Protein AF-A0A221SXR1-F1 (afdb_monomer_lite)

Foldseek 3Di:
DFQVVLLVVLCVVLVPDDQPPPGDDDPDPQDWAQLVCVLVSLLSCLQQLQQFWQKKWKWAADPVRDTDGPDMDGDPDDSLVRSVVVNVVSVPDDSRIIMGIDTGGGDDDFLVRLLVCQCPDPDWRWDADPQQKIKTWFDQALVNLSVVVSLVWAWAWKDFPVGIDGCNQPFARVSSSVVVRVVSVVCCVVPPSTIIMTITGRDGDDPSCPPRNSGDDDDD

Secondary structure (DSSP, 8-state):
--HHHHHHHHHHHHHTS---TTS-----SS-EEETTTHHHHHHHHHHTT--EEEEEEEEEEPTTS-EEEEEEEE--S-HHHHHHHHHHHHTTS-TT-EEEEEEE--PPPPHHHHHHHHHT-TTS-EEE-TT-EEEEEEE-SSHHHHHHHHTTEEEEEEEETTEEEE-TTS-SHHHHHHHHHHHHHHHHHHSTT--EEEEEEEPPP-SSPPTTTTS-----

Radius of gyration: 18.75 Å; chains: 1; bounding box: 53×32×48 Å

Organism: NCBI:txid317577

Structure (mmCIF, N/CA/C/O backbone):
data_AF-A0A221SXR1-F1
#
_entry.id   AF-A0A221SXR1-F1
#
loop_
_atom_site.group_PDB
_atom_site.id
_atom_site.type_symbol
_atom_site.label_atom_id
_atom_site.label_alt_id
_atom_site.label_comp_id
_atom_site.label_asym_id
_atom_site.label_entity_id
_atom_site.label_seq_id
_atom_site.pdbx_PDB_ins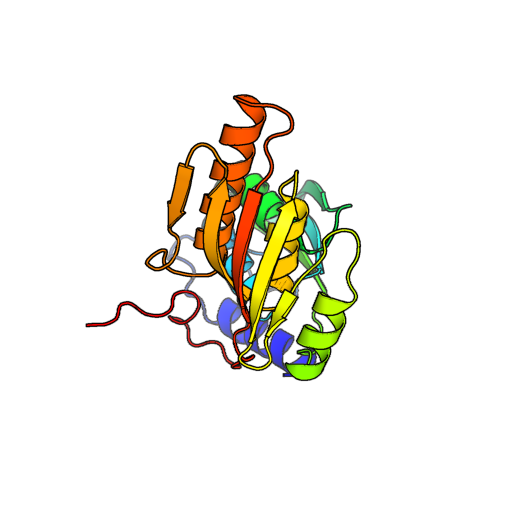_code
_atom_site.Cartn_x
_atom_site.Cartn_y
_atom_site.Cartn_z
_atom_site.occupancy
_atom_site.B_iso_or_equiv
_atom_site.auth_seq_id
_atom_site.auth_comp_id
_atom_site.auth_asym_id
_atom_site.auth_atom_id
_atom_site.pdbx_PDB_model_num
ATOM 1 N N . MET A 1 1 ? -7.617 -10.716 -10.624 1.00 70.75 1 MET A N 1
ATOM 2 C CA . MET A 1 1 ? -6.587 -10.756 -11.673 1.00 70.75 1 MET A CA 1
ATOM 3 C C . MET A 1 1 ? -5.524 -11.739 -11.242 1.00 70.75 1 MET A C 1
ATOM 5 O O . MET A 1 1 ? -5.177 -11.740 -10.064 1.00 70.75 1 MET A O 1
ATOM 9 N N . ASP A 1 2 ? -5.082 -12.596 -12.158 1.00 75.94 2 ASP A N 1
ATOM 10 C CA . ASP A 1 2 ? -3.974 -13.517 -11.896 1.00 75.94 2 ASP A CA 1
ATOM 11 C C . ASP A 1 2 ? -2.620 -12.789 -11.891 1.00 75.94 2 ASP A C 1
ATOM 13 O O . ASP A 1 2 ? -2.492 -11.664 -12.392 1.00 75.94 2 ASP A O 1
ATOM 17 N N . ALA A 1 3 ? -1.616 -13.435 -11.302 1.00 72.62 3 ALA A N 1
ATOM 18 C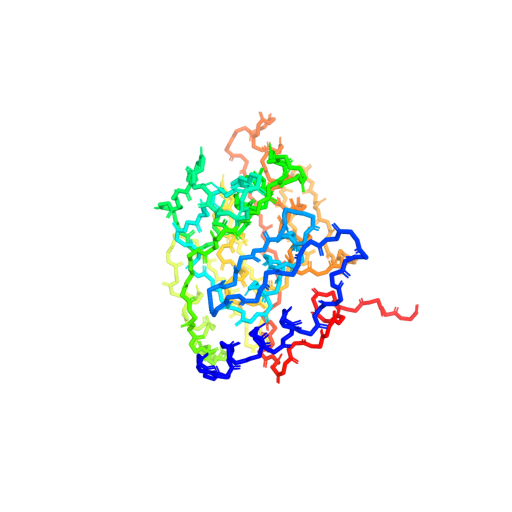 CA . ALA A 1 3 ? -0.267 -12.905 -11.182 1.00 72.62 3 ALA A CA 1
ATOM 19 C C . ALA A 1 3 ? 0.374 -12.589 -12.545 1.00 72.62 3 ALA A C 1
ATOM 21 O O . ALA A 1 3 ? 0.920 -11.507 -12.738 1.00 72.62 3 ALA A O 1
ATOM 22 N N . ALA A 1 4 ? 0.214 -13.469 -13.536 1.00 76.00 4 ALA A N 1
ATOM 23 C CA . ALA A 1 4 ? 0.794 -13.275 -14.866 1.00 76.00 4 ALA A CA 1
ATOM 24 C C . ALA A 1 4 ? 0.264 -12.011 -15.571 1.00 76.00 4 ALA A C 1
ATOM 26 O O . ALA A 1 4 ? 0.987 -11.339 -16.309 1.00 76.00 4 ALA A O 1
ATOM 27 N N . SER A 1 5 ? -1.006 -11.671 -15.352 1.00 73.44 5 SER A N 1
ATOM 28 C CA . SER A 1 5 ? -1.622 -10.458 -15.889 1.00 73.44 5 SER A CA 1
ATOM 29 C C . SER A 1 5 ? -1.147 -9.198 -15.165 1.00 73.44 5 SER A C 1
ATOM 31 O O . SER A 1 5 ? -0.991 -8.162 -15.810 1.00 73.44 5 SER A O 1
ATOM 33 N N . LYS A 1 6 ? -0.877 -9.280 -13.853 1.00 70.25 6 LYS A N 1
ATOM 34 C CA . LYS A 1 6 ? -0.252 -8.200 -13.069 1.00 70.25 6 LYS A CA 1
ATOM 35 C C . LYS A 1 6 ? 1.173 -7.923 -13.541 1.00 70.25 6 LYS A C 1
ATOM 37 O O . LYS A 1 6 ? 1.479 -6.776 -13.846 1.00 70.25 6 LYS A O 1
ATOM 42 N N . ASP A 1 7 ? 1.990 -8.964 -13.685 1.00 71.12 7 ASP A N 1
ATOM 43 C CA . ASP A 1 7 ? 3.364 -8.855 -14.191 1.00 71.12 7 ASP A CA 1
ATOM 44 C C . ASP A 1 7 ? 3.407 -8.208 -15.573 1.00 71.12 7 ASP A C 1
ATOM 46 O O . ASP A 1 7 ? 4.125 -7.236 -15.805 1.00 71.12 7 ASP A O 1
ATOM 50 N N . ARG A 1 8 ? 2.572 -8.701 -16.494 1.00 72.88 8 ARG A N 1
ATOM 51 C CA . ARG A 1 8 ? 2.509 -8.161 -17.855 1.00 72.88 8 ARG A CA 1
ATOM 52 C C . ARG A 1 8 ? 2.112 -6.686 -17.870 1.00 72.88 8 ARG A C 1
ATOM 54 O O . ARG A 1 8 ? 2.664 -5.924 -18.655 1.00 72.88 8 ARG A O 1
ATOM 61 N N . LEU A 1 9 ? 1.152 -6.292 -17.035 1.00 70.94 9 LEU A N 1
ATOM 62 C CA . LEU A 1 9 ? 0.692 -4.907 -16.958 1.00 70.94 9 LEU A CA 1
ATOM 63 C C . LEU A 1 9 ? 1.775 -3.984 -16.384 1.00 70.94 9 LEU A C 1
ATOM 65 O O . LEU A 1 9 ? 1.971 -2.891 -16.911 1.00 70.94 9 LEU A O 1
ATOM 69 N N . LEU A 1 10 ? 2.501 -4.440 -15.358 1.00 71.44 10 LEU A N 1
ATOM 70 C CA . LEU A 1 10 ? 3.622 -3.705 -14.777 1.00 71.44 10 LEU A CA 1
ATOM 71 C C . LEU A 1 10 ? 4.723 -3.464 -15.820 1.00 71.44 10 LEU A C 1
ATOM 73 O O . LEU A 1 10 ? 5.145 -2.324 -16.003 1.00 71.44 10 LEU A O 1
ATOM 77 N N . LEU A 1 11 ? 5.127 -4.510 -16.546 1.00 70.44 11 LEU A N 1
ATOM 78 C CA . LEU A 1 11 ? 6.122 -4.407 -17.617 1.00 70.44 11 LEU A CA 1
ATOM 79 C C . LEU A 1 11 ? 5.676 -3.414 -18.697 1.00 70.44 11 LEU A C 1
ATOM 81 O O . LEU A 1 11 ? 6.390 -2.458 -18.981 1.00 70.44 11 LEU A O 1
ATOM 85 N N . GLN A 1 12 ? 4.456 -3.567 -19.220 1.00 68.69 12 GLN A N 1
ATOM 86 C CA . GLN A 1 12 ? 3.922 -2.692 -20.269 1.00 68.69 12 GLN A CA 1
ATOM 87 C C . GLN A 1 12 ? 3.886 -1.214 -19.869 1.00 68.69 12 GLN A C 1
ATOM 89 O O . GLN A 1 12 ? 4.118 -0.341 -20.703 1.00 68.69 12 GLN A O 1
ATOM 94 N N . GLU A 1 13 ? 3.548 -0.904 -18.619 1.00 67.75 13 GLU A N 1
ATOM 95 C CA . GLU A 1 13 ? 3.422 0.483 -18.177 1.00 67.75 13 GLU A CA 1
ATOM 96 C C . GLU A 1 13 ? 4.767 1.146 -17.905 1.00 67.75 13 GLU A C 1
ATOM 98 O O . GLU A 1 13 ? 4.905 2.327 -18.218 1.00 67.75 13 GLU A O 1
ATOM 103 N N . PHE A 1 14 ? 5.749 0.415 -17.375 1.00 64.69 14 PHE A N 1
ATOM 104 C CA . PHE A 1 14 ? 7.085 0.966 -17.137 1.00 64.69 14 PHE A CA 1
ATOM 105 C C . PHE A 1 14 ? 7.947 1.004 -18.396 1.00 64.69 14 PHE A C 1
ATOM 107 O O . PHE A 1 14 ? 8.669 1.980 -18.579 1.00 64.69 14 PHE A O 1
ATOM 114 N N . GLU A 1 15 ? 7.793 0.049 -19.317 1.00 62.56 15 GLU A N 1
ATOM 115 C CA . GLU A 1 15 ? 8.366 0.146 -20.668 1.00 62.56 15 GLU A CA 1
ATOM 116 C C . GLU A 1 15 ? 7.807 1.357 -21.440 1.00 62.56 15 GLU A C 1
ATOM 118 O O . GLU A 1 15 ? 8.499 1.948 -22.268 1.00 62.56 15 GLU A O 1
ATOM 123 N N . ALA A 1 16 ? 6.557 1.754 -21.168 1.00 56.56 16 ALA A N 1
ATOM 124 C CA . ALA A 1 16 ? 5.889 2.871 -21.835 1.00 56.56 16 ALA A CA 1
ATOM 125 C C . ALA A 1 16 ? 6.128 4.247 -21.183 1.00 56.56 16 ALA A C 1
ATOM 127 O O . ALA A 1 16 ? 5.657 5.256 -21.722 1.00 56.56 16 ALA A O 1
ATOM 128 N N . LEU A 1 17 ? 6.805 4.329 -20.030 1.00 54.41 17 LEU A N 1
ATOM 129 C CA . LEU A 1 17 ? 7.070 5.614 -19.385 1.00 54.41 17 LEU A CA 1
ATOM 130 C C . LEU A 1 17 ? 8.163 6.375 -20.151 1.00 54.41 17 LEU A C 1
ATOM 132 O O . LEU A 1 17 ? 9.284 5.880 -20.277 1.00 54.41 17 LEU A O 1
ATOM 136 N N . PRO A 1 18 ? 7.883 7.599 -20.639 1.00 48.44 18 PRO A N 1
ATOM 137 C CA . PRO A 1 18 ? 8.906 8.413 -21.266 1.00 48.44 18 PRO A CA 1
ATOM 138 C C . PRO A 1 18 ? 9.944 8.789 -20.210 1.00 48.44 18 PRO A C 1
ATOM 140 O O . PRO A 1 18 ? 9.684 9.562 -19.284 1.00 48.44 18 PRO A O 1
ATOM 143 N N . LEU A 1 19 ? 11.138 8.235 -20.366 1.00 52.72 19 LEU A N 1
ATOM 144 C CA . LEU A 1 19 ? 12.336 8.701 -19.688 1.00 52.72 19 LEU A CA 1
ATOM 145 C C . LEU A 1 19 ? 12.510 10.191 -20.037 1.00 52.72 19 LEU A C 1
ATOM 147 O O . LEU A 1 19 ? 12.254 10.591 -21.178 1.00 52.72 19 LEU A O 1
ATOM 151 N N . ARG A 1 20 ? 12.883 11.053 -19.073 1.00 50.53 20 ARG A N 1
ATOM 152 C CA . ARG A 1 20 ? 13.216 12.452 -19.419 1.00 50.53 20 ARG A CA 1
ATOM 153 C C . ARG A 1 20 ? 14.309 12.427 -20.493 1.00 50.53 20 ARG A C 1
ATOM 155 O O . ARG A 1 20 ? 15.053 11.458 -20.564 1.00 50.53 20 ARG A O 1
ATOM 162 N N . ALA A 1 21 ? 14.435 13.487 -21.291 1.00 50.34 21 ALA A N 1
ATOM 163 C CA . ALA A 1 21 ? 15.412 13.539 -22.386 1.00 50.34 21 ALA A CA 1
ATOM 164 C C . ALA A 1 21 ? 16.853 13.177 -21.952 1.00 50.34 21 ALA A C 1
ATOM 166 O O . ALA A 1 21 ? 17.596 12.603 -22.740 1.00 50.34 21 ALA A O 1
ATOM 167 N N . ASP A 1 22 ? 17.192 13.430 -20.683 1.00 53.28 22 ASP A N 1
ATOM 168 C CA . ASP A 1 22 ? 18.497 13.125 -20.082 1.00 53.28 22 ASP A CA 1
ATOM 169 C C . ASP A 1 22 ? 18.479 11.893 -19.153 1.00 53.28 22 ASP A C 1
ATOM 171 O O . ASP A 1 22 ? 19.477 11.573 -18.510 1.00 53.28 22 ASP A O 1
ATOM 175 N N . THR A 1 23 ? 17.342 11.200 -19.031 1.00 47.16 23 THR A N 1
ATOM 176 C CA . THR A 1 23 ? 17.246 9.947 -18.277 1.00 47.16 23 THR A CA 1
ATOM 177 C C . THR A 1 23 ? 17.665 8.792 -19.185 1.00 47.16 23 THR A C 1
ATOM 179 O O . THR A 1 23 ? 17.040 8.571 -20.222 1.00 47.16 23 THR A O 1
ATOM 182 N N . PRO A 1 24 ? 18.709 8.037 -18.823 1.00 48.94 24 PRO A N 1
ATOM 183 C CA . PRO A 1 24 ? 19.211 6.976 -19.678 1.00 48.94 24 PRO A CA 1
ATOM 184 C C . PRO A 1 24 ? 18.212 5.839 -19.872 1.00 48.94 24 PRO A C 1
ATOM 186 O O . PRO A 1 24 ? 17.543 5.443 -18.919 1.00 48.94 24 PRO A O 1
ATOM 189 N N . ALA A 1 25 ? 18.148 5.298 -21.091 1.00 49.62 25 ALA A N 1
ATOM 190 C CA . ALA A 1 25 ? 17.320 4.147 -21.433 1.00 49.62 25 ALA A CA 1
ATOM 191 C C . ALA A 1 25 ? 17.836 2.862 -20.782 1.00 49.62 25 ALA A C 1
ATOM 193 O O . ALA A 1 25 ? 18.734 2.214 -21.310 1.00 49.62 25 ALA A O 1
ATOM 194 N N . TRP A 1 26 ? 17.246 2.497 -19.645 1.00 51.69 26 TRP A N 1
ATOM 195 C CA . TRP A 1 26 ? 17.302 1.138 -19.119 1.00 51.69 26 TRP A CA 1
ATOM 196 C C . TRP A 1 26 ? 16.203 0.340 -19.819 1.00 51.69 26 TRP A C 1
ATOM 198 O O . TRP A 1 26 ? 15.021 0.534 -19.552 1.00 51.69 26 TRP A O 1
ATOM 208 N N . VAL A 1 27 ? 16.590 -0.502 -20.772 1.00 47.09 27 VAL A N 1
ATOM 209 C CA . VAL A 1 27 ? 15.704 -1.509 -21.366 1.00 47.09 27 VAL A CA 1
ATOM 210 C C . VAL A 1 27 ? 16.362 -2.855 -21.106 1.00 47.09 27 VAL A C 1
ATOM 212 O O . VAL A 1 27 ? 16.974 -3.446 -21.990 1.00 47.09 27 VAL A O 1
ATOM 215 N N . GLU A 1 28 ? 16.301 -3.295 -19.855 1.00 44.69 28 GLU A N 1
ATOM 216 C CA . GLU A 1 28 ? 16.603 -4.673 -19.484 1.00 44.69 28 GLU A CA 1
ATOM 217 C C . GLU A 1 28 ? 15.313 -5.355 -19.003 1.00 44.69 28 GLU A C 1
ATOM 219 O O . GLU A 1 28 ? 14.417 -4.680 -18.492 1.00 44.69 28 GLU A O 1
ATOM 224 N N . PRO A 1 29 ? 15.180 -6.682 -19.193 1.00 49.47 29 PRO A N 1
ATOM 225 C CA . PRO A 1 29 ? 13.998 -7.444 -18.775 1.00 49.47 29 PRO A CA 1
ATOM 226 C C . PRO A 1 29 ? 13.795 -7.461 -17.249 1.00 49.47 29 PRO A C 1
ATOM 228 O O . PRO A 1 29 ? 12.730 -7.846 -16.767 1.00 49.47 29 PRO A O 1
ATOM 231 N N . GLU A 1 30 ? 14.800 -7.021 -16.494 1.00 57.56 30 GLU A N 1
ATOM 232 C CA . GLU A 1 30 ? 14.747 -6.760 -15.063 1.00 57.56 30 GLU A CA 1
ATOM 233 C C . GLU A 1 30 ? 14.533 -5.250 -14.890 1.00 57.56 30 GLU A C 1
ATOM 235 O O . GLU A 1 30 ? 15.372 -4.447 -15.287 1.00 57.56 30 GLU A O 1
ATOM 240 N N . LEU A 1 31 ? 13.364 -4.843 -14.384 1.00 68.25 31 LEU A N 1
ATOM 241 C CA . LEU A 1 31 ? 12.955 -3.437 -14.268 1.00 68.25 31 LEU A CA 1
ATOM 242 C C . LEU A 1 31 ? 13.923 -2.642 -13.368 1.00 68.25 31 LEU A C 1
ATOM 244 O O . LEU A 1 31 ? 13.707 -2.531 -12.160 1.00 68.25 31 LEU A O 1
ATOM 248 N N . ILE A 1 32 ? 14.975 -2.069 -13.957 1.00 78.56 32 ILE A N 1
ATOM 249 C CA . ILE A 1 32 ? 15.878 -1.128 -13.292 1.00 78.56 32 ILE A CA 1
ATOM 250 C C . ILE A 1 32 ? 15.252 0.263 -13.352 1.00 78.56 32 ILE A C 1
ATOM 252 O O . ILE A 1 32 ? 15.042 0.844 -14.417 1.00 78.56 32 ILE A O 1
ATOM 256 N N . VAL A 1 33 ? 14.935 0.803 -12.180 1.00 81.06 33 VAL A N 1
ATOM 257 C CA . VAL A 1 33 ? 14.130 2.013 -12.025 1.00 81.06 33 VAL A CA 1
ATOM 258 C C . VAL A 1 33 ? 15.010 3.171 -11.553 1.00 81.06 33 VAL A C 1
ATOM 260 O O . VAL A 1 33 ? 15.573 3.100 -10.459 1.00 81.06 33 VAL A O 1
ATOM 263 N N . PRO A 1 34 ? 15.109 4.282 -12.302 1.00 84.19 34 PRO A N 1
ATOM 264 C CA . PRO A 1 34 ? 15.793 5.481 -11.823 1.00 84.19 34 PRO A CA 1
ATOM 265 C C . PRO A 1 34 ? 15.189 5.986 -10.507 1.00 84.19 34 PRO A C 1
ATOM 267 O O . PRO A 1 34 ? 13.962 6.033 -10.369 1.00 84.19 34 PRO A O 1
ATOM 270 N N . VAL A 1 35 ? 16.017 6.443 -9.560 1.00 86.06 35 VAL A N 1
ATOM 271 C CA . VAL A 1 35 ? 15.540 6.958 -8.256 1.00 86.06 35 VAL A CA 1
ATOM 272 C C . VAL A 1 35 ? 14.417 8.005 -8.388 1.00 86.06 35 VAL A C 1
ATOM 274 O O . VAL A 1 35 ? 13.436 7.901 -7.649 1.00 86.06 35 VAL A O 1
ATOM 277 N N . PRO A 1 36 ? 14.442 8.959 -9.345 1.00 82.25 36 PRO A N 1
ATOM 278 C CA . PRO A 1 36 ? 13.338 9.907 -9.527 1.00 82.25 36 PRO A CA 1
ATOM 279 C C . PRO A 1 36 ? 11.985 9.273 -9.899 1.00 82.25 36 PRO A C 1
ATOM 281 O O . PRO A 1 36 ? 10.945 9.894 -9.693 1.00 82.25 36 PRO A O 1
ATOM 284 N N . GLN A 1 37 ? 11.985 8.063 -10.463 1.00 77.31 37 GLN A N 1
ATOM 285 C CA . GLN A 1 37 ? 10.788 7.324 -10.889 1.00 77.31 37 GLN A CA 1
ATOM 286 C C . GLN A 1 37 ? 10.367 6.253 -9.875 1.00 77.31 37 GLN A C 1
ATOM 288 O O . GLN A 1 37 ? 9.219 5.809 -9.877 1.00 77.31 37 GLN A O 1
ATOM 293 N N . ALA A 1 38 ? 11.267 5.872 -8.971 1.00 81.50 38 ALA A N 1
ATOM 294 C CA . ALA A 1 38 ? 11.045 4.843 -7.968 1.00 81.50 38 ALA A CA 1
ATOM 295 C C . ALA A 1 38 ? 9.823 5.070 -7.056 1.00 81.50 38 ALA A C 1
ATOM 297 O O . ALA A 1 38 ? 9.125 4.092 -6.786 1.00 81.50 38 ALA A O 1
ATOM 298 N N . PRO A 1 39 ? 9.467 6.303 -6.632 1.00 79.69 39 PRO A N 1
ATOM 299 C CA . PRO A 1 39 ? 8.211 6.526 -5.917 1.00 79.69 39 PRO A CA 1
ATOM 300 C C . PRO A 1 39 ? 6.983 6.115 -6.737 1.00 79.69 39 PRO A C 1
ATOM 302 O O . PRO A 1 39 ? 6.095 5.452 -6.214 1.00 79.69 39 PRO A O 1
ATOM 305 N N . ALA A 1 40 ? 6.952 6.443 -8.034 1.00 74.06 40 ALA A N 1
ATOM 306 C CA . ALA A 1 40 ? 5.854 6.058 -8.918 1.00 74.06 40 ALA A CA 1
ATOM 307 C C . ALA A 1 40 ? 5.815 4.538 -9.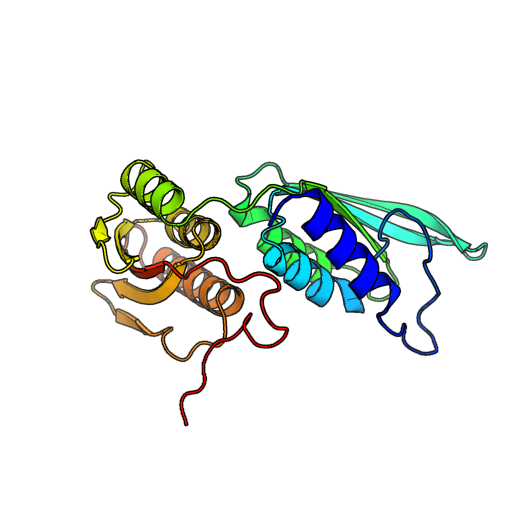156 1.00 74.06 40 ALA A C 1
ATOM 309 O O . ALA A 1 40 ? 4.735 3.956 -9.230 1.00 74.06 40 ALA A O 1
ATOM 310 N N . PHE A 1 41 ? 6.981 3.889 -9.217 1.00 78.12 41 PHE A N 1
ATOM 311 C CA . PHE A 1 41 ? 7.094 2.431 -9.293 1.00 78.12 41 PHE A CA 1
ATOM 312 C C . PHE A 1 41 ? 6.570 1.721 -8.047 1.00 78.12 41 PHE A C 1
ATOM 314 O O . PHE A 1 41 ? 5.739 0.824 -8.160 1.00 78.12 41 PHE A O 1
ATOM 321 N N . LEU A 1 42 ? 6.982 2.158 -6.857 1.00 76.06 42 LEU A N 1
ATOM 322 C CA . LEU A 1 42 ? 6.482 1.615 -5.594 1.00 76.06 42 LEU A CA 1
ATOM 323 C C . LEU A 1 42 ? 4.979 1.822 -5.435 1.00 76.06 42 LEU A C 1
ATOM 325 O O . LEU A 1 42 ? 4.288 0.909 -4.979 1.00 76.06 42 LEU A O 1
ATOM 329 N N . CYS A 1 43 ? 4.469 2.982 -5.865 1.00 71.19 43 CYS A N 1
ATOM 330 C CA . CYS A 1 43 ? 3.035 3.177 -5.995 1.00 71.19 43 CYS A CA 1
ATOM 331 C C . CYS A 1 43 ? 2.458 2.084 -6.895 1.00 71.19 43 CYS A C 1
ATOM 333 O O . CYS A 1 43 ? 1.611 1.343 -6.411 1.00 71.19 43 CYS A O 1
ATOM 335 N N . ARG A 1 44 ? 2.971 1.886 -8.125 1.00 71.25 44 ARG A N 1
ATOM 336 C CA . ARG A 1 44 ? 2.495 0.854 -9.075 1.00 71.25 44 ARG A CA 1
ATOM 337 C C . ARG A 1 44 ? 2.512 -0.576 -8.558 1.00 71.25 44 ARG A C 1
ATOM 339 O O . ARG A 1 44 ? 1.566 -1.317 -8.821 1.00 71.25 44 ARG A O 1
ATOM 346 N N . LEU A 1 45 ? 3.510 -0.951 -7.771 1.00 75.50 45 LEU A N 1
ATOM 347 C CA . LEU A 1 45 ? 3.513 -2.243 -7.090 1.00 75.50 45 LEU A CA 1
ATOM 348 C C . LEU A 1 45 ? 2.361 -2.352 -6.091 1.00 75.50 45 LEU A C 1
ATOM 350 O O . LEU A 1 45 ? 1.593 -3.315 -6.144 1.00 75.50 45 LEU A O 1
ATOM 354 N N . ALA A 1 46 ? 2.159 -1.326 -5.257 1.00 69.50 46 ALA A N 1
ATOM 355 C CA . ALA A 1 46 ? 0.952 -1.242 -4.442 1.00 69.50 46 ALA A CA 1
ATOM 356 C C . ALA A 1 46 ? -0.302 -1.315 -5.334 1.00 69.50 46 ALA A C 1
ATOM 358 O O . ALA A 1 46 ? -1.293 -1.939 -4.942 1.00 69.50 46 ALA A O 1
ATOM 359 N N . GLU A 1 47 ? -0.230 -0.762 -6.559 1.00 63.25 47 GLU A N 1
ATOM 360 C CA . GLU A 1 47 ? -1.321 -0.745 -7.534 1.00 63.25 47 GLU A CA 1
ATOM 361 C C . GLU A 1 47 ? -1.810 -2.018 -8.129 1.00 63.25 47 GLU A C 1
ATOM 363 O O . GLU A 1 47 ? -2.993 -2.151 -8.454 1.00 63.25 47 GLU A O 1
ATOM 368 N N . LEU A 1 48 ? -0.936 -2.982 -8.172 1.00 64.12 48 LEU A N 1
ATOM 369 C CA . LEU A 1 48 ? -1.283 -4.290 -8.653 1.00 64.12 48 LEU A CA 1
ATOM 370 C C . LEU A 1 48 ? -1.445 -5.255 -7.482 1.00 64.12 48 LEU A C 1
ATOM 372 O O . LEU A 1 48 ? -1.598 -6.453 -7.700 1.00 64.12 48 LEU A O 1
ATOM 376 N N . ASP A 1 49 ? -1.451 -4.738 -6.246 1.00 66.12 49 ASP A N 1
ATOM 377 C CA . ASP A 1 49 ? -1.399 -5.541 -5.027 1.00 66.12 49 ASP A CA 1
ATOM 378 C C . ASP A 1 49 ? -0.208 -6.518 -5.068 1.00 66.12 49 ASP A C 1
ATOM 380 O O . ASP A 1 49 ? -0.289 -7.686 -4.687 1.00 66.12 49 ASP A O 1
ATOM 384 N N . ILE A 1 50 ? 0.906 -6.034 -5.624 1.00 66.12 50 ILE A N 1
ATOM 385 C CA . ILE A 1 50 ? 2.185 -6.728 -5.730 1.00 66.12 50 ILE A CA 1
ATOM 386 C C . ILE A 1 50 ? 2.958 -6.389 -4.464 1.00 66.12 50 ILE A C 1
ATOM 388 O O . ILE A 1 50 ? 3.615 -5.356 -4.350 1.00 66.12 50 ILE A O 1
ATOM 392 N N . GLY A 1 51 ? 2.750 -7.223 -3.451 1.00 57.66 51 GLY A N 1
ATOM 393 C CA . GLY A 1 51 ? 2.955 -6.801 -2.073 1.00 57.66 51 GLY A CA 1
ATOM 394 C C . GLY A 1 51 ? 4.131 -7.394 -1.322 1.00 57.66 51 GLY A C 1
ATOM 395 O O . GLY A 1 51 ? 4.362 -7.015 -0.178 1.00 57.66 51 GLY A O 1
ATOM 396 N N . LEU A 1 52 ? 4.867 -8.338 -1.901 1.00 64.94 52 LEU A N 1
ATOM 397 C CA . LEU A 1 52 ? 5.992 -8.954 -1.197 1.00 64.94 52 LEU A CA 1
ATOM 398 C C . LEU A 1 52 ? 7.291 -8.394 -1.747 1.00 64.94 52 LEU A C 1
ATOM 400 O O . LEU A 1 52 ? 7.995 -9.091 -2.464 1.00 64.94 52 LEU A O 1
ATOM 404 N N . LEU A 1 53 ? 7.575 -7.130 -1.436 1.00 72.81 53 LEU A N 1
ATOM 405 C CA . LEU A 1 53 ? 8.886 -6.551 -1.695 1.00 72.81 53 LEU A CA 1
ATOM 406 C C . LEU A 1 53 ? 9.889 -7.161 -0.707 1.00 72.81 53 LEU A C 1
ATOM 408 O O . LEU A 1 53 ? 9.757 -6.984 0.501 1.00 72.81 53 LEU A O 1
ATOM 412 N N . THR A 1 54 ? 10.865 -7.900 -1.217 1.00 75.88 54 THR A N 1
ATOM 413 C CA . THR A 1 54 ? 11.889 -8.605 -0.434 1.00 75.88 54 THR A CA 1
ATOM 414 C C . THR A 1 54 ? 13.193 -7.825 -0.351 1.00 75.88 54 THR A C 1
ATOM 416 O O . THR A 1 54 ? 13.939 -7.987 0.614 1.00 75.88 54 THR A O 1
ATOM 419 N N . GLY A 1 55 ? 13.453 -6.918 -1.295 1.00 83.94 55 GLY A N 1
ATOM 420 C CA . GLY A 1 55 ? 14.618 -6.046 -1.227 1.00 83.94 55 GLY A CA 1
ATOM 421 C C . GLY A 1 55 ? 14.654 -4.951 -2.284 1.00 83.94 55 GLY A C 1
ATOM 422 O O . GLY A 1 55 ? 13.877 -4.958 -3.239 1.00 83.94 55 GLY A O 1
ATOM 423 N N . VAL A 1 56 ? 15.568 -4.005 -2.078 1.00 88.00 56 VAL A N 1
ATOM 424 C CA . VAL A 1 56 ? 15.989 -3.016 -3.074 1.00 88.00 56 VAL A CA 1
ATOM 425 C C . VAL A 1 56 ? 17.504 -3.045 -3.175 1.00 88.00 56 VAL A C 1
ATOM 427 O O . VAL A 1 56 ? 18.194 -2.924 -2.162 1.00 88.00 56 VAL A O 1
ATOM 430 N N . GLU A 1 57 ? 18.016 -3.149 -4.388 1.00 91.69 57 GLU A N 1
ATOM 431 C CA . GLU A 1 57 ? 19.430 -2.982 -4.705 1.00 91.69 57 GLU A CA 1
ATOM 432 C C . GLU A 1 57 ? 19.644 -1.594 -5.309 1.00 91.69 57 GLU A C 1
ATOM 434 O O . GLU A 1 57 ? 18.832 -1.120 -6.103 1.00 91.69 57 GLU A O 1
ATOM 439 N N . VAL A 1 58 ? 20.716 -0.917 -4.898 1.00 92.38 58 VAL A N 1
ATOM 440 C CA . VAL A 1 58 ? 21.099 0.408 -5.392 1.00 92.38 58 VAL A CA 1
ATOM 441 C C . VAL A 1 58 ? 22.227 0.235 -6.387 1.00 92.38 58 VAL A C 1
ATOM 443 O O . VAL A 1 58 ? 23.278 -0.316 -6.057 1.00 92.38 58 VAL A O 1
ATOM 446 N N . LEU A 1 59 ? 21.999 0.739 -7.589 1.00 90.88 59 LEU A N 1
ATOM 447 C CA . LEU A 1 59 ? 22.898 0.641 -8.721 1.00 90.88 59 LEU A CA 1
ATOM 448 C C . LEU A 1 59 ? 23.452 2.029 -9.054 1.00 90.88 59 LEU A C 1
ATOM 450 O O . LEU A 1 59 ? 22.701 2.995 -9.208 1.00 90.88 59 LEU A O 1
ATOM 454 N N . GLU A 1 60 ? 24.768 2.119 -9.192 1.00 89.94 60 GLU A N 1
ATOM 455 C CA . GLU A 1 60 ? 25.463 3.268 -9.765 1.00 89.94 60 GLU A CA 1
ATOM 456 C C . GLU A 1 60 ? 25.876 2.946 -11.201 1.00 89.94 60 GLU A C 1
ATOM 458 O O . GLU A 1 60 ? 26.261 1.820 -11.522 1.00 89.94 60 GLU A O 1
ATOM 463 N N . ARG A 1 61 ? 25.809 3.950 -12.075 1.00 77.69 61 ARG A N 1
ATOM 464 C CA . ARG A 1 61 ? 26.211 3.815 -13.471 1.00 77.69 61 ARG A CA 1
ATOM 465 C C . ARG A 1 61 ? 27.684 4.165 -13.631 1.00 77.69 61 ARG A C 1
ATOM 467 O O . ARG A 1 61 ? 28.083 5.305 -13.398 1.00 77.69 61 ARG A O 1
ATOM 474 N N . GLN A 1 62 ? 28.472 3.203 -14.090 1.00 83.88 62 GLN A N 1
ATOM 475 C CA . GLN A 1 62 ? 29.861 3.446 -14.460 1.00 83.88 62 GLN A CA 1
ATOM 476 C C . GLN A 1 62 ? 29.953 4.209 -15.803 1.00 83.88 62 GLN A C 1
ATOM 478 O O . GLN A 1 62 ? 28.993 4.218 -16.583 1.00 83.88 62 GLN A O 1
ATOM 483 N N . PRO A 1 63 ? 31.088 4.866 -16.119 1.00 81.50 63 PRO A N 1
ATOM 484 C CA . PRO A 1 63 ? 31.255 5.617 -17.372 1.00 81.50 63 PRO A CA 1
ATOM 485 C C . PRO A 1 63 ? 31.049 4.776 -18.641 1.00 81.50 63 PRO A C 1
ATOM 487 O O . PRO A 1 63 ? 30.577 5.281 -19.662 1.00 81.50 63 PRO A O 1
ATOM 490 N N . ASP A 1 64 ? 31.371 3.486 -18.565 1.00 81.25 64 ASP A N 1
ATOM 491 C CA . ASP A 1 64 ? 31.190 2.480 -19.615 1.00 81.25 64 ASP A CA 1
ATOM 492 C C . ASP A 1 64 ? 29.766 1.911 -19.675 1.00 81.25 64 ASP A C 1
ATOM 494 O O . ASP A 1 64 ? 29.513 1.006 -20.463 1.00 81.25 64 ASP A O 1
ATOM 498 N N . GLN A 1 65 ? 28.835 2.488 -18.906 1.00 73.06 65 GLN A N 1
ATOM 499 C CA . GLN A 1 65 ? 27.418 2.126 -18.846 1.00 73.06 65 GLN A CA 1
ATOM 500 C C . GLN A 1 65 ? 27.105 0.886 -18.007 1.00 73.06 65 GLN A C 1
ATOM 502 O O . GLN A 1 65 ? 25.929 0.564 -17.842 1.00 73.06 65 GLN A O 1
ATOM 507 N N . THR A 1 66 ? 28.116 0.240 -17.426 1.00 80.31 66 THR A N 1
ATOM 508 C CA . THR A 1 66 ? 27.933 -0.957 -16.606 1.00 80.31 66 THR A CA 1
ATOM 509 C C . THR A 1 66 ? 27.228 -0.609 -15.283 1.00 80.31 66 THR A C 1
ATOM 511 O O . THR A 1 66 ? 27.672 0.315 -14.585 1.00 80.31 66 THR A O 1
ATOM 514 N N . PRO A 1 67 ? 26.146 -1.318 -14.899 1.00 80.88 67 PRO A N 1
ATOM 515 C CA . PRO A 1 67 ? 25.557 -1.185 -13.572 1.00 80.88 67 PRO A CA 1
ATOM 516 C C . PRO A 1 67 ? 26.495 -1.769 -12.512 1.00 80.88 67 PRO A C 1
ATOM 518 O O . PRO A 1 67 ? 26.920 -2.919 -12.605 1.00 80.88 67 PRO A O 1
ATOM 521 N N . LEU A 1 68 ? 26.784 -0.993 -11.471 1.00 87.44 68 LEU A N 1
ATOM 522 C CA . LEU A 1 68 ? 27.498 -1.457 -10.288 1.00 87.44 68 LEU A CA 1
ATOM 523 C C . LEU A 1 68 ? 26.562 -1.415 -9.083 1.00 87.44 68 LEU A C 1
ATOM 525 O O . LEU A 1 68 ? 26.081 -0.347 -8.713 1.00 87.44 68 LEU A O 1
ATOM 529 N N . MET A 1 69 ? 26.338 -2.557 -8.434 1.00 90.50 69 MET A N 1
ATOM 530 C CA . MET A 1 69 ? 25.637 -2.577 -7.152 1.00 90.50 69 MET A CA 1
ATOM 531 C C . MET A 1 69 ? 26.509 -1.921 -6.078 1.00 90.50 69 MET A C 1
ATOM 533 O O . MET A 1 69 ? 27.575 -2.427 -5.728 1.00 90.50 69 MET A O 1
ATOM 537 N N . ILE A 1 70 ? 26.030 -0.807 -5.535 1.00 92.00 70 ILE A N 1
ATOM 538 C CA . ILE A 1 70 ? 26.710 -0.023 -4.494 1.00 92.00 70 ILE A CA 1
ATOM 539 C C . ILE A 1 70 ? 26.027 -0.135 -3.127 1.00 92.00 70 ILE A C 1
ATOM 541 O O . ILE A 1 70 ? 26.566 0.317 -2.118 1.00 92.00 70 ILE A O 1
ATOM 545 N N . GLY A 1 71 ? 24.847 -0.752 -3.067 1.00 89.75 71 GLY A N 1
ATOM 546 C CA . GLY A 1 71 ? 24.129 -0.977 -1.822 1.00 89.75 71 GLY A CA 1
ATOM 547 C C . GLY A 1 71 ? 22.949 -1.920 -1.994 1.00 89.75 71 GLY A C 1
ATOM 548 O O . GLY A 1 71 ? 22.477 -2.149 -3.102 1.00 89.75 71 GLY A O 1
ATOM 549 N N . GLN A 1 72 ? 22.460 -2.450 -0.878 1.00 90.94 72 GLN A N 1
ATOM 550 C CA . GLN A 1 72 ? 21.253 -3.267 -0.837 1.00 90.94 72 GLN A CA 1
ATOM 551 C C . GLN A 1 72 ? 20.525 -3.071 0.489 1.00 90.94 72 GLN A C 1
ATOM 553 O O . GLN A 1 72 ? 21.146 -2.831 1.529 1.00 90.94 72 GLN A O 1
ATOM 558 N N . TYR A 1 73 ? 19.206 -3.207 0.452 1.00 87.25 73 TYR A N 1
ATOM 559 C CA . TYR A 1 73 ? 18.363 -3.255 1.632 1.00 87.25 73 TYR A CA 1
ATOM 560 C C . TYR A 1 73 ? 17.362 -4.398 1.500 1.00 87.25 73 TYR A C 1
ATOM 562 O O . TYR A 1 73 ? 16.545 -4.410 0.584 1.00 87.25 73 TYR A O 1
ATOM 570 N N . THR A 1 74 ? 17.419 -5.351 2.426 1.00 85.12 74 THR A N 1
ATOM 571 C CA . THR A 1 74 ? 16.498 -6.491 2.476 1.00 85.12 74 THR A CA 1
ATOM 572 C C . THR A 1 74 ? 15.386 -6.201 3.472 1.00 85.12 74 THR A C 1
ATOM 574 O O . THR A 1 74 ? 15.652 -5.860 4.628 1.00 85.12 74 THR A O 1
ATOM 577 N N . PHE A 1 75 ? 14.137 -6.385 3.055 1.00 74.19 75 PHE A N 1
ATOM 578 C CA . PHE A 1 75 ? 12.999 -6.267 3.955 1.00 74.19 75 PHE A CA 1
ATOM 579 C C . PHE A 1 75 ? 12.718 -7.625 4.594 1.00 74.19 75 PHE A C 1
ATOM 581 O O . PHE A 1 75 ? 12.358 -8.590 3.926 1.00 74.19 75 PHE A O 1
ATOM 588 N N . THR A 1 76 ? 12.907 -7.709 5.908 1.00 60.81 76 THR A N 1
ATOM 589 C CA . THR A 1 76 ? 12.712 -8.940 6.695 1.00 60.81 76 THR A CA 1
ATOM 590 C C . THR A 1 76 ? 11.370 -8.973 7.432 1.00 60.81 76 THR A C 1
ATOM 592 O O . THR A 1 76 ? 11.101 -9.905 8.188 1.00 60.81 76 THR A O 1
ATOM 595 N N . GLN A 1 77 ? 10.531 -7.950 7.244 1.00 53.28 77 GLN A N 1
ATOM 596 C CA . GLN A 1 77 ? 9.276 -7.756 7.973 1.00 53.28 77 GLN A CA 1
ATOM 597 C C . GLN A 1 77 ? 8.048 -8.146 7.139 1.00 53.28 77 GLN A C 1
ATOM 599 O O . GLN A 1 77 ? 8.144 -8.427 5.948 1.00 53.28 77 GLN A O 1
ATOM 604 N N . ASP A 1 78 ? 6.884 -8.179 7.801 1.00 53.50 78 ASP A N 1
ATOM 605 C CA . ASP A 1 78 ? 5.573 -8.399 7.181 1.00 53.50 78 ASP A CA 1
ATOM 606 C C . ASP A 1 78 ? 5.412 -7.540 5.913 1.00 53.50 78 ASP A C 1
ATOM 608 O O . ASP A 1 78 ? 5.865 -6.389 5.872 1.00 53.50 78 ASP A O 1
ATOM 612 N N . ARG A 1 79 ? 4.740 -8.099 4.899 1.00 51.44 79 ARG A N 1
ATOM 613 C CA . ARG A 1 79 ? 4.546 -7.540 3.548 1.00 51.44 79 ARG A CA 1
ATOM 614 C C . ARG A 1 79 ? 4.262 -6.036 3.579 1.00 51.44 79 ARG A C 1
ATOM 616 O O . ARG A 1 79 ? 4.783 -5.271 2.777 1.00 51.44 79 ARG A O 1
ATOM 623 N N . THR A 1 80 ? 3.492 -5.600 4.572 1.00 47.94 80 THR A N 1
ATOM 624 C CA . THR A 1 80 ? 2.915 -4.259 4.727 1.00 47.94 80 THR A CA 1
ATOM 625 C C . THR A 1 80 ? 3.889 -3.156 5.087 1.00 47.94 80 THR A C 1
ATOM 627 O O . THR A 1 80 ? 3.658 -2.000 4.746 1.00 47.94 80 THR A O 1
ATOM 630 N N . LEU A 1 81 ? 4.972 -3.501 5.777 1.00 51.94 81 LEU A N 1
ATOM 631 C CA . LEU A 1 81 ? 5.985 -2.543 6.219 1.00 51.94 81 LEU A CA 1
ATOM 632 C C . LEU A 1 81 ? 7.007 -2.247 5.115 1.00 51.94 81 LEU A C 1
ATOM 634 O O . LEU A 1 81 ? 7.685 -1.222 5.157 1.00 51.94 81 LEU A O 1
ATOM 638 N N . CYS A 1 82 ? 7.084 -3.114 4.103 1.00 65.81 82 CYS A N 1
ATOM 639 C CA . CYS A 1 82 ? 8.151 -3.101 3.112 1.00 65.81 82 CYS A CA 1
ATOM 640 C C . CYS A 1 82 ? 8.007 -1.952 2.103 1.00 65.81 82 CYS A C 1
ATOM 642 O O . CYS A 1 82 ? 9.006 -1.332 1.770 1.00 65.81 82 CYS A O 1
ATOM 644 N N . LEU A 1 83 ? 6.791 -1.600 1.659 1.00 68.81 83 LEU A N 1
ATOM 645 C CA . LEU A 1 83 ? 6.589 -0.530 0.664 1.00 68.81 83 LEU A CA 1
ATOM 646 C C . LEU A 1 83 ? 6.889 0.869 1.223 1.00 68.81 83 LEU A C 1
ATOM 648 O O . LEU A 1 83 ? 7.585 1.653 0.580 1.00 68.81 83 LEU A O 1
ATOM 652 N N . SER A 1 84 ? 6.419 1.175 2.436 1.00 65.00 84 SER A N 1
ATOM 653 C CA . SER A 1 84 ? 6.725 2.451 3.097 1.00 65.00 84 SER A CA 1
ATOM 654 C C . SER A 1 84 ? 8.207 2.547 3.466 1.00 65.00 84 SER A C 1
ATOM 656 O O . SER A 1 84 ? 8.837 3.572 3.208 1.00 65.00 84 SER A O 1
ATOM 658 N N . ALA A 1 85 ? 8.795 1.463 3.989 1.00 71.81 85 ALA A N 1
ATOM 659 C CA . ALA A 1 85 ? 10.230 1.404 4.258 1.00 71.81 85 ALA A CA 1
ATOM 660 C C . ALA A 1 85 ? 11.061 1.544 2.973 1.00 71.81 85 ALA A C 1
ATOM 662 O O . ALA A 1 85 ? 12.085 2.225 2.979 1.00 71.81 85 ALA A O 1
ATOM 663 N N . ALA A 1 86 ? 10.610 0.959 1.861 1.00 78.12 86 ALA A N 1
ATOM 664 C CA . ALA A 1 86 ? 11.245 1.114 0.561 1.00 78.12 86 ALA A CA 1
ATOM 665 C C . ALA A 1 86 ? 11.163 2.547 0.055 1.00 78.12 86 ALA A C 1
ATOM 667 O O . ALA A 1 86 ? 12.162 3.066 -0.429 1.00 78.12 86 ALA A O 1
ATOM 668 N N . LEU A 1 87 ? 10.020 3.217 0.207 1.00 77.31 87 LEU A N 1
ATOM 669 C CA . LEU A 1 87 ? 9.895 4.617 -0.186 1.00 77.31 87 LEU A CA 1
ATOM 670 C C . LEU A 1 87 ? 10.838 5.510 0.632 1.00 77.31 87 LEU A C 1
ATOM 672 O O . LEU A 1 87 ? 11.519 6.369 0.073 1.00 77.31 87 LEU A O 1
ATOM 676 N N . ASP A 1 88 ? 10.917 5.295 1.944 1.00 77.12 88 ASP A N 1
ATOM 677 C CA . ASP A 1 88 ? 11.845 6.026 2.810 1.00 77.12 88 ASP A CA 1
ATOM 678 C C . ASP A 1 88 ? 13.310 5.700 2.516 1.00 77.12 88 ASP A C 1
ATOM 680 O O . ASP A 1 88 ? 14.178 6.555 2.705 1.00 77.12 88 ASP A O 1
ATOM 684 N N . PHE A 1 89 ? 13.602 4.482 2.063 1.00 85.00 89 PHE A N 1
ATOM 685 C CA . PHE A 1 89 ? 14.924 4.089 1.596 1.00 85.00 89 PHE A CA 1
ATOM 686 C C . PHE A 1 89 ? 15.283 4.793 0.281 1.00 85.00 89 PHE A C 1
ATOM 688 O O . PHE A 1 89 ? 16.350 5.399 0.196 1.00 85.00 89 PHE A O 1
ATOM 695 N N . VAL A 1 90 ? 14.373 4.785 -0.700 1.00 85.75 90 VAL A N 1
ATOM 696 C CA . VAL A 1 90 ? 14.495 5.460 -2.007 1.00 85.75 90 VAL A CA 1
ATOM 697 C C . VAL A 1 90 ? 14.771 6.948 -1.826 1.00 85.75 90 VAL A C 1
ATOM 699 O O . VAL A 1 90 ? 15.691 7.480 -2.437 1.00 85.75 90 VAL A O 1
ATOM 702 N N . LYS A 1 91 ? 14.020 7.620 -0.942 1.00 82.31 91 LYS A N 1
ATOM 703 C CA . LYS A 1 91 ? 14.165 9.062 -0.664 1.00 82.31 91 LYS A CA 1
ATOM 704 C C . LYS A 1 91 ? 15.553 9.459 -0.143 1.00 82.31 91 LYS A C 1
ATOM 706 O O . LYS A 1 91 ? 15.887 10.638 -0.186 1.00 82.31 91 LYS A O 1
ATOM 711 N N . ARG A 1 92 ? 16.343 8.511 0.376 1.00 88.12 92 ARG A N 1
ATOM 712 C CA . ARG A 1 92 ? 17.708 8.750 0.879 1.00 88.12 92 ARG A CA 1
ATOM 713 C C . ARG A 1 92 ? 18.789 8.510 -0.176 1.00 88.12 92 ARG A C 1
ATOM 715 O O . ARG A 1 92 ? 19.949 8.800 0.099 1.00 88.12 92 ARG A O 1
ATOM 722 N N . GLN A 1 93 ? 18.435 7.957 -1.335 1.00 90.50 93 GLN A N 1
ATOM 723 C CA . GLN A 1 93 ? 19.391 7.660 -2.399 1.00 90.50 93 GLN A CA 1
ATOM 724 C C . GLN A 1 93 ? 19.653 8.890 -3.271 1.00 90.50 93 GLN A C 1
ATOM 726 O O . GLN A 1 93 ? 18.809 9.780 -3.382 1.00 90.50 93 GLN A O 1
ATOM 731 N N . SER A 1 94 ? 20.828 8.928 -3.907 1.00 87.19 94 SER A N 1
ATOM 732 C CA . SER A 1 94 ? 21.141 9.952 -4.908 1.00 87.19 94 SER A CA 1
ATOM 733 C C . SER A 1 94 ? 20.187 9.847 -6.096 1.00 87.19 94 SER A C 1
ATOM 735 O O . SER A 1 94 ? 19.852 8.748 -6.536 1.00 87.19 94 SER A O 1
ATOM 737 N N . THR A 1 95 ? 19.789 10.988 -6.660 1.00 85.69 95 THR A N 1
ATOM 738 C CA . THR A 1 95 ? 18.937 11.041 -7.858 1.00 85.69 95 THR A CA 1
ATOM 739 C C . THR A 1 95 ? 19.593 10.434 -9.094 1.00 85.69 95 THR A C 1
ATOM 741 O O . THR A 1 95 ? 18.881 10.075 -10.028 1.00 85.69 95 THR A O 1
ATOM 744 N N . ASP A 1 96 ? 20.921 10.313 -9.086 1.00 84.56 96 ASP A N 1
ATOM 745 C CA . ASP A 1 96 ? 21.707 9.761 -10.192 1.00 84.56 96 ASP A CA 1
ATOM 746 C C . ASP A 1 96 ? 21.832 8.228 -10.120 1.00 84.56 96 ASP A C 1
ATOM 748 O O . ASP A 1 96 ? 22.339 7.597 -11.047 1.00 84.56 96 ASP A O 1
ATOM 752 N N . HIS A 1 97 ? 21.357 7.612 -9.031 1.00 88.69 97 HIS A N 1
ATOM 753 C CA . HIS A 1 97 ? 21.329 6.161 -8.881 1.00 88.69 97 HIS A CA 1
ATOM 754 C C . HIS A 1 97 ? 20.088 5.546 -9.540 1.00 88.69 97 HIS A C 1
ATOM 756 O O . HIS A 1 97 ? 19.069 6.199 -9.796 1.00 88.69 97 HIS A O 1
ATOM 762 N N . CYS A 1 98 ? 20.168 4.241 -9.764 1.00 88.25 98 CYS A N 1
ATOM 763 C CA . CYS A 1 98 ? 19.051 3.401 -10.171 1.00 88.25 98 CYS A CA 1
ATOM 764 C C . CYS A 1 98 ? 18.793 2.325 -9.118 1.00 88.25 98 CYS A C 1
ATOM 766 O O . CYS A 1 98 ? 19.640 2.059 -8.268 1.00 88.25 98 CYS A O 1
ATOM 768 N N . LEU A 1 99 ? 17.602 1.741 -9.147 1.00 88.44 99 LEU A N 1
ATOM 769 C CA . LEU A 1 99 ? 17.146 0.771 -8.166 1.00 88.44 99 LEU A CA 1
ATOM 770 C C . LEU A 1 99 ? 16.621 -0.475 -8.861 1.00 88.44 99 LEU A C 1
ATOM 772 O O . LEU A 1 99 ? 15.842 -0.368 -9.806 1.00 88.44 99 LEU A O 1
ATOM 776 N N . LEU A 1 100 ? 16.994 -1.639 -8.348 1.00 88.00 100 LEU A N 1
ATOM 777 C CA . LEU A 1 100 ? 16.379 -2.908 -8.713 1.00 88.00 100 LEU A CA 1
ATOM 778 C C . LEU A 1 100 ? 15.537 -3.393 -7.532 1.00 88.00 100 LEU A C 1
ATOM 780 O O . LEU A 1 100 ? 16.016 -3.467 -6.400 1.00 88.00 100 LEU A O 1
ATOM 784 N N . PHE A 1 101 ? 14.259 -3.670 -7.783 1.00 84.44 101 PHE A N 1
ATOM 785 C CA . PHE A 1 101 ? 13.314 -4.102 -6.757 1.00 84.44 101 PHE A CA 1
ATOM 786 C C . PHE A 1 101 ? 13.075 -5.606 -6.858 1.00 84.44 101 PHE A C 1
ATOM 788 O O . PHE A 1 101 ? 12.625 -6.094 -7.891 1.00 84.44 101 PHE A O 1
ATOM 795 N N . SER A 1 102 ? 13.273 -6.319 -5.754 1.00 83.25 102 SER A N 1
ATOM 796 C CA . SER A 1 102 ? 12.932 -7.738 -5.640 1.00 83.25 102 SER A CA 1
ATOM 797 C C . SER A 1 102 ? 11.536 -7.866 -5.041 1.00 83.25 102 SER A C 1
ATOM 799 O O . SER A 1 102 ? 11.321 -7.438 -3.906 1.00 83.25 102 SER A O 1
ATOM 801 N N . TYR A 1 103 ? 10.573 -8.420 -5.785 1.00 78.44 103 TYR A N 1
ATOM 802 C CA . TYR A 1 103 ? 9.181 -8.549 -5.339 1.00 78.44 103 TYR A CA 1
ATOM 803 C C . TYR A 1 103 ? 8.500 -9.848 -5.794 1.00 78.44 103 TYR A C 1
ATOM 805 O O . TYR A 1 103 ? 8.935 -10.489 -6.747 1.00 78.44 103 TYR A O 1
ATOM 813 N N . HIS A 1 104 ? 7.396 -10.223 -5.134 1.00 74.06 104 HIS A N 1
ATOM 814 C CA . HIS A 1 104 ? 6.505 -11.295 -5.597 1.00 74.06 104 HIS A CA 1
ATOM 815 C C . HIS A 1 104 ? 5.124 -10.779 -5.990 1.00 74.06 104 HIS A C 1
ATOM 817 O O . HIS A 1 104 ? 4.484 -10.033 -5.240 1.00 74.06 104 HIS A O 1
ATOM 823 N N . VAL A 1 105 ? 4.640 -11.280 -7.123 1.00 72.25 105 VAL A N 1
ATOM 824 C CA . VAL A 1 105 ? 3.298 -11.034 -7.649 1.00 72.25 105 VAL A CA 1
ATOM 825 C C . VAL A 1 105 ? 2.373 -12.187 -7.281 1.00 72.25 105 VAL A C 1
ATOM 827 O O . VAL A 1 105 ? 2.724 -13.355 -7.427 1.00 72.25 105 VAL A O 1
ATOM 830 N N . LEU A 1 106 ? 1.189 -11.855 -6.767 1.00 69.69 106 LEU A N 1
ATOM 831 C CA . LEU A 1 106 ? 0.201 -12.819 -6.283 1.00 69.69 106 LEU A CA 1
ATOM 832 C C . LEU A 1 106 ? -1.170 -12.546 -6.899 1.00 69.69 106 LEU A C 1
ATOM 834 O O . LEU A 1 106 ? -1.486 -11.407 -7.249 1.00 69.69 106 LEU A O 1
ATOM 838 N N . ASP A 1 107 ? -2.001 -13.580 -6.982 1.00 71.56 107 ASP A N 1
ATOM 839 C CA . ASP A 1 107 ? -3.385 -13.468 -7.444 1.00 71.56 107 ASP A CA 1
ATOM 840 C C . ASP A 1 107 ? -4.232 -12.587 -6.513 1.00 71.56 107 ASP A C 1
ATOM 842 O O . ASP A 1 107 ? -4.022 -12.541 -5.299 1.00 71.56 107 ASP A O 1
ATOM 846 N N . ASP A 1 108 ? -5.239 -11.916 -7.077 1.00 72.94 108 ASP A N 1
ATOM 847 C CA . ASP A 1 108 ? -6.228 -11.200 -6.265 1.00 72.94 108 ASP A CA 1
ATOM 848 C C . ASP A 1 108 ? -7.048 -12.167 -5.405 1.00 72.94 108 ASP A C 1
ATOM 850 O O . ASP A 1 108 ? -7.614 -13.149 -5.894 1.00 72.94 108 ASP A O 1
ATOM 854 N N . VAL A 1 109 ? -7.217 -11.818 -4.130 1.00 71.00 109 VAL A N 1
ATOM 855 C CA . VAL A 1 109 ? -8.023 -12.602 -3.192 1.00 71.00 109 VAL A CA 1
ATOM 856 C C . VAL A 1 109 ? -9.488 -12.129 -3.215 1.00 71.00 109 VAL A C 1
ATOM 858 O O . VAL A 1 109 ? -9.771 -10.954 -2.956 1.00 71.00 109 VAL A O 1
ATOM 861 N N . PRO A 1 110 ? -10.478 -13.007 -3.465 1.00 74.12 110 PRO A N 1
ATOM 862 C CA . PRO A 1 110 ? -11.885 -12.609 -3.490 1.00 74.12 110 PRO A CA 1
ATOM 863 C C . PRO A 1 110 ? -12.343 -11.899 -2.206 1.00 74.12 110 PRO A C 1
ATOM 865 O O . PRO A 1 110 ? -11.904 -12.227 -1.103 1.00 74.12 110 PRO A O 1
ATOM 868 N N . ARG A 1 111 ? -13.286 -10.954 -2.335 1.00 74.50 111 ARG A N 1
ATOM 869 C CA . ARG A 1 111 ? -13.783 -10.119 -1.220 1.00 74.50 111 ARG A CA 1
ATOM 870 C C . ARG A 1 111 ? -14.229 -10.943 -0.006 1.00 74.50 111 ARG A C 1
ATOM 872 O O . ARG A 1 111 ? -13.822 -10.646 1.110 1.00 74.50 111 ARG A O 1
ATOM 879 N N . GLY A 1 112 ? -15.017 -11.999 -0.226 1.00 74.25 112 GLY A N 1
ATOM 880 C CA . GLY A 1 112 ? -15.493 -12.873 0.854 1.00 74.25 112 GLY A CA 1
ATOM 881 C C . GLY A 1 112 ? -14.361 -13.606 1.581 1.00 74.25 112 GLY A C 1
ATOM 882 O O . GLY A 1 112 ? -14.401 -13.752 2.798 1.00 74.25 112 GLY A O 1
ATOM 883 N N . VAL A 1 113 ? -13.304 -13.989 0.857 1.00 77.12 113 VAL A N 1
ATOM 884 C CA . VAL A 1 113 ? -12.113 -14.612 1.450 1.00 77.12 113 VAL A CA 1
ATOM 885 C C . VAL A 1 113 ? -11.348 -13.593 2.296 1.00 77.12 113 VAL A C 1
ATOM 887 O O . VAL A 1 113 ? -10.983 -13.905 3.424 1.00 77.12 113 VAL A O 1
ATOM 890 N N . ARG A 1 114 ? -11.180 -12.352 1.818 1.00 76.75 114 ARG A N 1
ATOM 891 C CA . ARG A 1 114 ? -10.553 -11.267 2.595 1.00 76.75 114 ARG A CA 1
ATOM 892 C C . ARG A 1 114 ? -11.309 -10.934 3.879 1.00 76.75 114 ARG A C 1
ATOM 894 O O . ARG A 1 114 ? -10.673 -10.785 4.915 1.00 76.75 114 ARG A O 1
ATOM 901 N N . ILE A 1 115 ? -12.641 -10.852 3.824 1.00 78.25 115 ILE A N 1
ATOM 902 C CA . ILE A 1 115 ? -13.484 -10.630 5.011 1.00 78.25 115 ILE A CA 1
ATOM 903 C C . ILE A 1 115 ? -13.242 -11.735 6.044 1.00 78.25 115 ILE A C 1
ATOM 905 O O . ILE A 1 115 ? -12.999 -11.444 7.213 1.00 78.25 115 ILE A O 1
ATOM 909 N N . ASN A 1 116 ? -13.250 -12.997 5.610 1.00 74.62 116 ASN A N 1
ATOM 910 C CA . ASN A 1 116 ? -12.999 -14.128 6.501 1.00 74.62 116 ASN A CA 1
ATOM 911 C C . ASN A 1 116 ? -11.579 -14.107 7.071 1.00 74.62 116 ASN A C 1
ATOM 913 O O . ASN A 1 116 ? -11.396 -14.385 8.251 1.00 74.62 116 ASN A O 1
ATOM 917 N N . LEU A 1 117 ? -10.574 -13.768 6.265 1.00 76.88 117 LEU A N 1
ATOM 918 C CA . LEU A 1 117 ? -9.195 -13.651 6.731 1.00 76.88 117 LEU A CA 1
ATOM 919 C C . LEU A 1 117 ? -9.036 -12.521 7.755 1.00 76.88 117 LEU A C 1
ATOM 921 O O . LEU A 1 117 ? -8.396 -12.748 8.772 1.00 76.88 117 LEU A O 1
ATOM 925 N N . LEU A 1 118 ? -9.648 -11.351 7.534 1.00 76.12 118 LEU A N 1
ATOM 926 C CA . LEU A 1 118 ? -9.644 -10.243 8.497 1.00 76.12 118 LEU A CA 1
ATOM 927 C C . LEU A 1 118 ? -10.276 -10.635 9.828 1.00 76.12 118 LEU A C 1
ATOM 929 O O . LEU A 1 118 ? -9.650 -10.448 10.864 1.00 76.12 118 LEU A O 1
ATOM 933 N N . ARG A 1 119 ? -11.485 -11.211 9.793 1.00 78.50 119 ARG A N 1
ATOM 934 C CA . ARG A 1 119 ? -12.206 -11.656 10.999 1.00 78.50 119 ARG A CA 1
ATOM 935 C C . ARG A 1 119 ? -11.397 -12.671 11.815 1.00 78.50 119 ARG A C 1
ATOM 937 O O . ARG A 1 119 ? -11.523 -12.718 13.029 1.00 78.50 119 ARG A O 1
ATOM 944 N N . ASN A 1 120 ? -10.575 -13.484 11.148 1.00 71.75 120 ASN A N 1
ATOM 945 C CA . ASN A 1 120 ? -9.774 -14.535 11.777 1.00 71.75 120 ASN A CA 1
ATOM 946 C C . ASN A 1 120 ? -8.306 -14.141 12.010 1.00 71.75 120 ASN A C 1
ATOM 948 O O . ASN A 1 120 ? -7.517 -15.004 12.393 1.00 71.75 120 ASN A O 1
ATOM 952 N N . LYS A 1 121 ? -7.901 -12.890 11.744 1.00 67.19 121 LYS A N 1
ATOM 953 C CA . LYS A 1 121 ? -6.501 -12.467 11.863 1.00 67.19 121 LYS A CA 1
ATOM 954 C C . LYS A 1 121 ? -6.194 -12.019 13.301 1.00 67.19 121 LYS A C 1
ATOM 956 O O . LYS A 1 121 ? -6.623 -10.938 13.688 1.00 67.19 121 LYS A O 1
ATOM 961 N N . PRO A 1 122 ? -5.415 -12.780 14.092 1.00 59.75 122 PRO A N 1
ATOM 962 C CA . PRO A 1 122 ? -4.880 -12.270 15.354 1.00 59.75 122 PRO A CA 1
ATOM 963 C C . PRO A 1 122 ? -3.811 -11.190 15.091 1.00 59.75 122 PRO A C 1
ATOM 965 O O . PRO A 1 122 ? -3.191 -11.206 14.022 1.00 59.75 122 PRO A O 1
ATOM 968 N N . PRO A 1 123 ? -3.503 -10.293 16.052 1.00 62.56 123 PRO A N 1
ATOM 969 C CA . PRO A 1 123 ? -3.979 -10.240 17.444 1.00 62.56 123 PRO A CA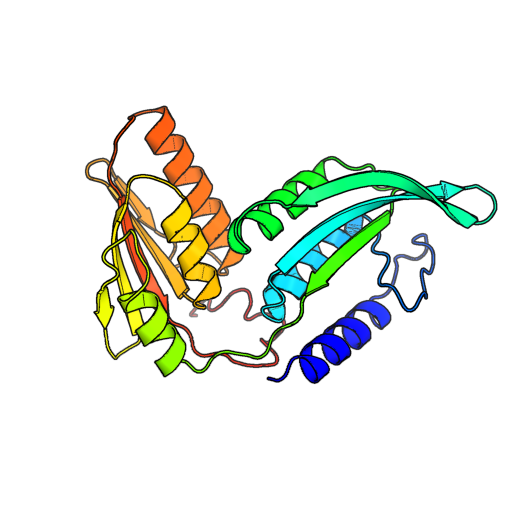 1
ATOM 970 C C . PRO A 1 123 ? -5.140 -9.267 17.735 1.00 62.56 123 PRO A C 1
ATOM 972 O O . PRO A 1 123 ? -5.484 -9.091 18.900 1.00 62.56 123 PRO A O 1
ATOM 975 N N . TYR A 1 124 ? -5.718 -8.603 16.736 1.00 68.06 124 TYR A N 1
ATOM 976 C CA . TYR A 1 124 ? -6.728 -7.554 16.937 1.00 68.06 124 TYR A CA 1
ATOM 977 C C . TYR A 1 124 ? -8.124 -8.042 16.539 1.00 68.06 124 TYR A C 1
ATOM 979 O O . TYR A 1 124 ? -8.294 -8.675 15.501 1.00 68.06 124 TYR A O 1
ATOM 987 N N . ASP A 1 125 ? -9.119 -7.743 17.378 1.00 69.69 125 ASP A N 1
ATOM 988 C CA . ASP A 1 125 ? -10.517 -8.142 17.178 1.00 69.69 125 ASP A CA 1
ATOM 989 C C . ASP A 1 125 ? -11.156 -7.281 16.079 1.00 69.69 125 ASP A C 1
ATOM 991 O O . ASP A 1 125 ? -11.707 -6.205 16.327 1.00 69.69 125 ASP A O 1
ATOM 995 N N . ALA A 1 126 ? -10.975 -7.712 14.830 1.00 82.31 126 ALA A N 1
ATOM 996 C CA . ALA A 1 126 ? -11.486 -7.018 13.662 1.00 82.31 126 ALA A CA 1
ATOM 997 C C . ALA A 1 126 ? -12.966 -7.339 13.443 1.00 82.31 126 ALA A C 1
ATOM 999 O O . ALA A 1 126 ? -13.331 -8.429 12.992 1.00 82.31 126 ALA A O 1
ATOM 1000 N N . GLN A 1 127 ? -13.828 -6.351 13.670 1.00 89.50 127 GLN A N 1
ATOM 1001 C CA . GLN A 1 127 ? -15.236 -6.454 13.320 1.00 89.50 127 GLN A CA 1
ATOM 1002 C C . GLN A 1 127 ? -15.421 -6.034 11.870 1.00 89.50 127 GLN A C 1
ATOM 1004 O O . GLN A 1 127 ? -15.219 -4.879 11.503 1.00 89.50 127 GLN A O 1
ATOM 1009 N N . VAL A 1 128 ? -15.808 -6.992 11.032 1.00 87.62 128 VAL A N 1
ATOM 1010 C CA . VAL A 1 128 ? -16.102 -6.738 9.621 1.00 87.62 128 VAL A CA 1
ATOM 1011 C C . VAL A 1 128 ? -17.581 -6.983 9.384 1.00 87.62 128 VAL A C 1
ATOM 1013 O O . VAL A 1 128 ? -18.034 -8.123 9.506 1.00 87.62 128 VAL A O 1
ATOM 1016 N N . ALA A 1 129 ? -18.326 -5.934 9.056 1.00 87.19 129 ALA A N 1
ATOM 1017 C CA . ALA A 1 129 ? -19.727 -6.019 8.667 1.00 87.19 129 ALA A CA 1
ATOM 1018 C C . ALA A 1 129 ? -19.873 -6.560 7.233 1.00 87.19 129 ALA A C 1
ATOM 1020 O O . ALA A 1 129 ? -18.928 -6.554 6.441 1.00 87.19 129 ALA A O 1
ATOM 1021 N N . ASP A 1 130 ? -21.067 -7.040 6.888 1.00 80.94 130 ASP A N 1
ATOM 1022 C CA . ASP A 1 130 ? -21.320 -7.677 5.586 1.00 80.94 130 ASP A CA 1
ATOM 1023 C C . ASP A 1 130 ? -21.303 -6.680 4.414 1.00 80.94 130 ASP A C 1
ATOM 1025 O O . ASP A 1 130 ? -21.019 -7.048 3.270 1.00 80.94 130 ASP A O 1
ATOM 1029 N N . ASP A 1 131 ? -21.523 -5.395 4.697 1.00 82.06 131 ASP A N 1
ATOM 1030 C CA . ASP A 1 131 ? -21.326 -4.300 3.744 1.00 82.06 131 ASP A CA 1
ATOM 1031 C C . ASP A 1 131 ? -19.837 -3.985 3.497 1.00 82.06 131 ASP A C 1
ATOM 1033 O O . ASP A 1 131 ? -19.505 -3.249 2.565 1.00 82.06 131 ASP A O 1
ATOM 1037 N N . GLY A 1 132 ? -18.933 -4.617 4.251 1.00 83.50 132 GLY A N 1
ATOM 1038 C CA . GLY A 1 132 ? -17.486 -4.451 4.196 1.00 83.50 132 GLY A CA 1
ATOM 1039 C C . GLY A 1 132 ? -16.947 -3.365 5.115 1.00 83.50 132 GLY A C 1
ATOM 1040 O O . GLY A 1 132 ? -15.754 -3.090 5.045 1.00 83.50 132 GLY A O 1
ATOM 1041 N N . GLN A 1 133 ? -17.760 -2.742 5.966 1.00 91.19 133 GLN A N 1
ATOM 1042 C CA . GLN A 1 133 ? -17.233 -1.849 6.988 1.00 91.19 133 GLN A CA 1
ATOM 1043 C C . GLN A 1 133 ? -16.335 -2.622 7.961 1.00 91.19 133 GLN A C 1
ATOM 1045 O O . GLN A 1 133 ? -16.706 -3.690 8.440 1.00 91.19 133 GLN A O 1
ATOM 1050 N N . VAL A 1 134 ? -15.156 -2.071 8.243 1.00 90.31 134 VAL A N 1
ATOM 1051 C CA . VAL A 1 134 ? -14.163 -2.646 9.155 1.00 90.31 134 VAL A CA 1
ATOM 1052 C C . VAL A 1 134 ? -13.997 -1.723 10.359 1.00 90.31 134 VAL A C 1
ATOM 1054 O O . VAL A 1 134 ? -13.814 -0.517 10.192 1.00 90.31 134 VAL A O 1
ATOM 1057 N N . ASP A 1 135 ? -14.051 -2.288 11.559 1.00 92.56 135 ASP A N 1
ATOM 1058 C CA . ASP A 1 135 ? -13.791 -1.622 12.837 1.00 92.56 135 ASP A CA 1
ATOM 1059 C C . ASP A 1 135 ? -12.732 -2.439 13.594 1.00 92.56 135 ASP A C 1
ATOM 1061 O O . ASP A 1 135 ? -12.905 -3.637 13.829 1.00 92.56 135 ASP A O 1
ATOM 1065 N N . LEU A 1 136 ? -11.606 -1.802 13.913 1.00 90.44 136 LEU A N 1
ATOM 1066 C CA . LEU A 1 136 ? -10.573 -2.332 14.798 1.00 90.44 136 LEU A CA 1
ATOM 1067 C C . LEU A 1 136 ? -10.589 -1.537 16.095 1.00 90.44 136 LEU A C 1
ATOM 1069 O O . LEU A 1 136 ? -10.564 -0.306 16.066 1.00 90.44 136 LEU A O 1
ATOM 1073 N N . ARG A 1 137 ? -10.531 -2.229 17.231 1.00 88.94 137 ARG A N 1
ATOM 1074 C CA . ARG A 1 137 ? -10.523 -1.599 18.556 1.00 88.94 137 ARG A CA 1
ATOM 1075 C C . ARG A 1 137 ? -9.318 -2.018 19.371 1.00 88.94 137 ARG A C 1
ATOM 1077 O O . ARG A 1 137 ? -8.694 -3.039 19.096 1.00 88.94 137 ARG A O 1
ATOM 1084 N N . ASP A 1 138 ? -9.020 -1.198 20.375 1.00 86.62 138 ASP A N 1
ATOM 1085 C CA . ASP A 1 138 ? -7.980 -1.443 21.374 1.00 86.62 138 ASP A CA 1
ATOM 1086 C C . ASP A 1 138 ? -6.589 -1.720 20.776 1.00 86.62 138 ASP A C 1
ATOM 1088 O O . ASP A 1 138 ? -5.767 -2.403 21.387 1.00 86.62 138 ASP A O 1
ATOM 1092 N N . ILE A 1 139 ? -6.290 -1.167 19.595 1.00 89.25 139 ILE A N 1
ATOM 1093 C CA . ILE A 1 139 ? -4.963 -1.330 19.000 1.00 89.25 139 ILE A CA 1
ATOM 1094 C C . ILE A 1 139 ? -3.959 -0.418 19.709 1.00 89.25 139 ILE A C 1
ATOM 1096 O O . ILE A 1 139 ? -4.281 0.715 20.066 1.00 89.25 139 ILE A O 1
ATOM 1100 N N . THR A 1 140 ? -2.736 -0.905 19.907 1.00 87.75 140 THR A N 1
ATOM 1101 C CA . THR A 1 140 ? -1.682 -0.193 20.652 1.00 87.75 140 THR A CA 1
ATOM 1102 C C . THR A 1 140 ? -0.448 0.119 19.817 1.00 87.75 140 THR A C 1
ATOM 1104 O O . THR A 1 140 ? 0.464 0.766 20.323 1.00 87.75 140 THR A O 1
ATOM 1107 N N . ASP A 1 141 ? -0.400 -0.327 18.562 1.00 84.00 141 ASP A N 1
ATOM 1108 C CA . ASP A 1 141 ? 0.706 -0.126 17.625 1.00 84.00 141 ASP A CA 1
ATOM 1109 C C . ASP A 1 141 ? 0.190 0.126 16.189 1.00 84.00 141 ASP A C 1
ATOM 1111 O O . ASP A 1 141 ? -1.016 0.161 15.937 1.00 84.00 141 ASP A O 1
ATOM 1115 N N . VAL A 1 142 ? 1.109 0.369 15.251 1.00 82.62 142 VAL A N 1
ATOM 1116 C CA . VAL A 1 142 ? 0.794 0.679 13.844 1.00 82.62 142 VAL A CA 1
ATOM 1117 C C . VAL A 1 142 ? 0.484 -0.559 12.993 1.00 82.62 142 VAL A C 1
ATOM 1119 O O . VAL A 1 142 ? -0.068 -0.429 11.899 1.00 82.62 142 VAL A O 1
ATOM 1122 N N . LYS A 1 143 ? 0.823 -1.766 13.462 1.00 77.75 143 LYS A N 1
ATOM 1123 C CA . LYS A 1 143 ? 0.738 -3.004 12.676 1.00 77.75 143 LYS A CA 1
ATOM 1124 C C . LYS A 1 143 ? -0.682 -3.321 12.185 1.00 77.75 143 LYS A C 1
ATOM 1126 O O . LYS A 1 143 ? -0.814 -3.675 11.014 1.00 77.75 143 LYS A O 1
ATOM 1131 N N . PRO A 1 144 ? -1.751 -3.167 12.987 1.00 79.88 144 PRO A N 1
ATOM 1132 C CA . PRO A 1 144 ? -3.108 -3.449 12.529 1.00 79.88 144 PRO A CA 1
ATOM 1133 C C . PRO A 1 144 ? -3.536 -2.545 11.375 1.00 79.88 144 PRO A C 1
ATOM 1135 O O . PRO A 1 144 ? -4.167 -3.007 10.429 1.00 79.88 144 PRO A O 1
ATOM 1138 N N . VAL A 1 145 ? -3.150 -1.266 11.423 1.00 79.56 145 VAL A N 1
ATOM 1139 C CA . VAL A 1 145 ? -3.476 -0.274 10.385 1.00 79.56 145 VAL A CA 1
ATOM 1140 C C . VAL A 1 145 ? -2.786 -0.598 9.078 1.00 79.56 145 VAL A C 1
ATOM 1142 O O . VAL A 1 145 ? -3.402 -0.533 8.017 1.00 79.56 145 VAL A O 1
ATOM 1145 N N . LEU A 1 146 ? -1.518 -0.983 9.171 1.00 73.50 146 LEU A N 1
ATOM 1146 C CA . LEU A 1 146 ? -0.771 -1.484 8.037 1.00 73.50 146 LEU A CA 1
ATOM 1147 C C . LEU A 1 146 ? -1.518 -2.677 7.439 1.00 73.50 146 LEU A C 1
ATOM 1149 O O . LEU A 1 146 ? -1.930 -2.635 6.283 1.00 73.50 146 LEU A O 1
ATOM 1153 N N . ASP A 1 147 ? -1.796 -3.700 8.241 1.00 73.50 147 ASP A N 1
ATOM 1154 C CA . ASP A 1 147 ? -2.404 -4.939 7.769 1.00 73.50 147 ASP A CA 1
ATOM 1155 C C . ASP A 1 147 ? -3.764 -4.740 7.072 1.00 73.50 147 ASP A C 1
ATOM 1157 O O . ASP A 1 147 ? -4.047 -5.455 6.111 1.00 73.50 147 ASP A O 1
ATOM 1161 N N . LEU A 1 148 ? -4.570 -3.745 7.468 1.00 77.31 148 LEU A N 1
ATOM 1162 C CA . LEU A 1 148 ? -5.833 -3.389 6.797 1.00 77.31 148 LEU A CA 1
ATOM 1163 C C . LEU A 1 148 ? -5.677 -3.058 5.305 1.00 77.31 148 LEU A C 1
ATOM 1165 O O . LEU A 1 148 ? -6.592 -3.321 4.514 1.00 77.31 148 LEU A O 1
ATOM 1169 N N . ILE A 1 149 ? -4.537 -2.514 4.890 1.00 68.31 149 ILE A N 1
ATOM 1170 C CA . ILE A 1 149 ? -4.311 -2.105 3.497 1.00 68.31 149 ILE A CA 1
ATOM 1171 C C . ILE A 1 149 ? -4.163 -3.288 2.560 1.00 68.31 149 ILE A C 1
ATOM 1173 O O . ILE A 1 149 ? -4.679 -3.218 1.440 1.00 68.31 149 ILE A O 1
ATOM 1177 N N . TRP A 1 150 ? -3.578 -4.393 3.031 1.00 65.94 150 TRP A N 1
ATOM 1178 C CA . TRP A 1 150 ? -3.558 -5.651 2.275 1.00 65.94 150 TRP A CA 1
ATOM 1179 C C . TRP A 1 150 ? -4.941 -6.223 2.058 1.00 65.94 150 TRP A C 1
ATOM 1181 O O . TRP A 1 150 ? -5.212 -6.870 1.054 1.00 65.94 150 TRP A O 1
ATOM 1191 N N . PHE A 1 151 ? -5.858 -5.942 2.974 1.00 72.12 151 PHE A N 1
ATOM 1192 C CA . PHE A 1 151 ? -7.246 -6.318 2.789 1.00 72.12 151 PHE A CA 1
ATOM 1193 C C . PHE A 1 151 ? -8.024 -5.317 1.943 1.00 72.12 151 PHE A C 1
ATOM 1195 O O . PHE A 1 151 ? -9.247 -5.405 1.889 1.00 72.12 151 PHE A O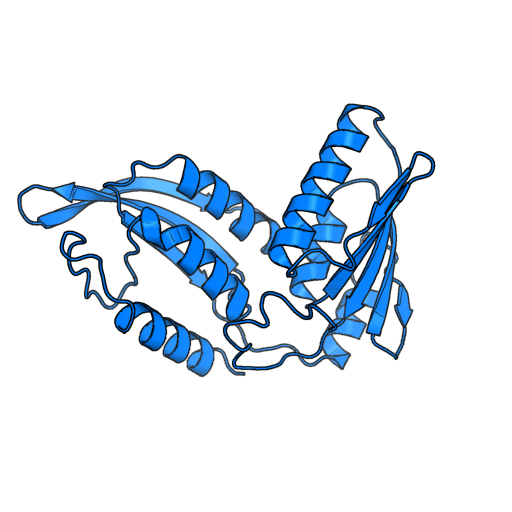 1
ATOM 1202 N N . HIS A 1 152 ? -7.344 -4.409 1.238 1.00 76.56 152 HIS A N 1
ATOM 1203 C CA . HIS A 1 152 ? -7.949 -3.367 0.414 1.00 76.56 152 HIS A CA 1
ATOM 1204 C C . HIS A 1 152 ? -8.923 -2.486 1.209 1.00 76.56 152 HIS A C 1
ATOM 1206 O O . HIS A 1 152 ? -9.971 -2.079 0.711 1.00 76.56 152 HIS A O 1
ATOM 1212 N N . THR A 1 153 ? -8.590 -2.216 2.470 1.00 80.00 153 THR A N 1
ATOM 1213 C CA . THR A 1 153 ? -9.410 -1.361 3.326 1.00 80.00 153 THR A CA 1
ATOM 1214 C C . THR A 1 153 ? -9.025 0.093 3.093 1.00 80.00 153 THR A C 1
ATOM 1216 O O . THR A 1 153 ? -7.862 0.465 3.244 1.00 80.00 153 THR A O 1
ATOM 1219 N N . ARG A 1 154 ? -10.001 0.922 2.730 1.00 84.12 154 ARG A N 1
ATOM 1220 C CA . ARG A 1 154 ? -9.890 2.377 2.794 1.00 84.12 154 ARG A CA 1
ATOM 1221 C C . ARG A 1 154 ? -10.055 2.806 4.244 1.00 84.12 154 ARG A C 1
ATOM 1223 O O . ARG A 1 154 ? -11.053 2.453 4.870 1.00 84.12 154 ARG A O 1
ATOM 1230 N N . LEU A 1 155 ? -9.099 3.558 4.775 1.00 87.94 155 LEU A N 1
ATOM 1231 C CA . LEU A 1 155 ? -9.192 4.083 6.135 1.00 87.94 155 LEU A CA 1
ATOM 1232 C C . LEU A 1 155 ? -10.092 5.322 6.126 1.00 87.94 155 LEU A C 1
ATOM 1234 O O . LEU A 1 155 ? -10.004 6.147 5.219 1.00 87.94 155 LEU A O 1
ATOM 1238 N N . LEU A 1 156 ? -10.970 5.441 7.117 1.00 91.12 156 LEU A N 1
ATOM 1239 C CA . LEU A 1 156 ? -11.877 6.581 7.263 1.00 91.12 156 LEU A CA 1
ATOM 1240 C C . LEU A 1 156 ? -11.533 7.392 8.503 1.00 91.12 156 LEU A C 1
ATOM 1242 O O . LEU A 1 156 ? -11.380 8.604 8.421 1.00 91.12 156 LEU A O 1
ATOM 1246 N N . HIS A 1 157 ? -11.359 6.725 9.643 1.00 94.38 157 HIS A N 1
ATOM 1247 C CA . HIS A 1 157 ? -11.077 7.403 10.902 1.00 94.38 157 HIS A CA 1
ATOM 1248 C C . HIS A 1 157 ? -10.089 6.610 11.747 1.00 94.38 157 HIS A C 1
ATOM 1250 O O . HIS A 1 157 ? -10.165 5.382 11.811 1.00 94.38 157 HIS A O 1
ATOM 1256 N N . VAL A 1 158 ? -9.213 7.331 12.443 1.00 94.31 158 VAL A N 1
ATOM 1257 C CA . VAL A 1 158 ? -8.430 6.804 13.564 1.00 94.31 158 VAL A CA 1
ATOM 1258 C C . VAL A 1 158 ? -8.775 7.642 14.787 1.00 94.31 158 VAL A C 1
ATOM 1260 O O . VAL A 1 158 ? -8.598 8.857 14.777 1.00 94.31 158 VAL A O 1
ATOM 1263 N N . THR A 1 159 ? -9.291 7.027 15.841 1.00 95.00 159 THR A N 1
ATOM 1264 C CA . THR A 1 159 ? -9.718 7.726 17.057 1.00 95.00 159 THR A CA 1
ATOM 1265 C C . THR A 1 159 ? -8.975 7.212 18.280 1.00 95.00 159 THR A C 1
ATOM 1267 O O . THR A 1 159 ? -8.488 6.087 18.319 1.00 95.00 159 THR A O 1
ATOM 1270 N N . THR A 1 160 ? -8.869 8.075 19.283 1.00 93.94 160 THR A N 1
ATOM 1271 C CA . THR A 1 160 ? -8.376 7.796 20.637 1.00 93.94 160 THR A CA 1
ATOM 1272 C C . THR A 1 160 ? -9.229 8.587 21.622 1.00 93.94 160 THR A C 1
ATOM 1274 O O . THR A 1 160 ? -9.912 9.532 21.218 1.00 93.94 160 THR A O 1
ATOM 1277 N N . ASP A 1 161 ? -9.085 8.321 22.917 1.00 87.12 161 ASP A N 1
ATOM 1278 C CA . ASP A 1 161 ? -9.725 9.131 23.965 1.00 87.12 161 ASP A CA 1
ATOM 1279 C C . ASP A 1 161 ? -9.310 10.619 23.917 1.00 87.12 161 ASP A C 1
ATOM 1281 O O . ASP A 1 161 ? -10.046 11.495 24.364 1.00 87.12 161 ASP A O 1
ATOM 1285 N N . GLY A 1 162 ? -8.134 10.924 23.351 1.00 85.38 162 GLY A N 1
ATOM 1286 C CA . GLY A 1 162 ? -7.548 12.269 23.281 1.00 85.38 162 GLY A CA 1
ATOM 1287 C C . GLY A 1 162 ? -7.639 12.954 21.912 1.00 85.38 162 GLY A C 1
ATOM 1288 O O . GLY A 1 162 ? -6.930 13.945 21.679 1.00 85.38 162 GLY A O 1
ATOM 1289 N N . GLY A 1 163 ? -8.435 12.421 20.979 1.00 91.88 163 GLY A N 1
ATOM 1290 C CA . GLY A 1 163 ? -8.692 13.044 19.678 1.00 91.88 163 GLY A CA 1
ATOM 1291 C C . GLY A 1 163 ? -8.916 12.062 18.531 1.00 91.88 163 GLY A C 1
ATOM 1292 O O . GLY A 1 163 ? -8.744 10.853 18.679 1.00 91.88 163 GLY A O 1
ATOM 1293 N N . ALA A 1 164 ? -9.262 12.618 17.371 1.00 95.25 164 ALA A N 1
ATOM 1294 C CA . ALA A 1 164 ? -9.554 11.889 16.143 1.00 95.25 164 ALA A CA 1
ATOM 1295 C C . ALA A 1 164 ? -8.734 12.426 14.961 1.00 95.25 164 ALA A C 1
ATOM 1297 O O . ALA A 1 164 ? -8.474 13.627 14.871 1.00 95.25 164 ALA A O 1
ATOM 1298 N N . LEU A 1 165 ? -8.358 11.524 14.061 1.00 95.50 165 LEU A N 1
ATOM 1299 C CA . LEU A 1 165 ? -7.856 11.794 12.723 1.00 95.50 165 LEU A CA 1
ATOM 1300 C C . LEU A 1 165 ? -8.936 11.379 11.722 1.00 95.50 165 LEU A C 1
ATOM 1302 O O . LEU A 1 165 ? -9.324 10.209 11.676 1.00 95.50 165 LEU A O 1
ATOM 1306 N N . ASP A 1 166 ? -9.408 12.339 10.933 1.00 95.00 166 ASP A N 1
ATOM 1307 C CA . ASP A 1 166 ? -10.315 12.093 9.815 1.00 95.00 166 ASP A CA 1
ATOM 1308 C C . ASP A 1 166 ? -9.512 11.922 8.521 1.00 95.00 166 ASP A C 1
ATOM 1310 O O . ASP A 1 166 ? -8.680 12.761 8.180 1.00 95.00 166 ASP A O 1
ATOM 1314 N N . LEU A 1 167 ? -9.746 10.807 7.836 1.00 90.62 167 LEU A N 1
ATOM 1315 C CA . LEU A 1 167 ? -9.098 10.394 6.593 1.00 90.62 167 LEU A CA 1
ATOM 1316 C C . LEU A 1 167 ? -10.102 10.277 5.441 1.00 90.62 167 LEU A C 1
ATOM 1318 O O . LEU A 1 167 ? -9.744 9.803 4.358 1.00 90.62 167 LEU A O 1
ATOM 1322 N N . THR A 1 168 ? -11.356 10.684 5.665 1.00 87.81 168 THR A N 1
ATOM 1323 C CA . THR A 1 168 ? -12.446 10.565 4.690 1.00 87.81 168 THR A CA 1
ATOM 1324 C C . THR A 1 168 ? -12.084 11.250 3.376 1.00 87.81 168 THR A C 1
ATOM 1326 O O . THR A 1 168 ? -12.226 10.636 2.318 1.00 87.81 168 THR A O 1
ATOM 1329 N N . ASP A 1 169 ? -11.518 12.455 3.444 1.00 82.38 169 ASP A N 1
ATOM 1330 C CA . ASP A 1 169 ? -11.115 13.241 2.272 1.00 82.38 169 ASP A CA 1
ATOM 1331 C C . ASP A 1 169 ? -9.640 13.053 1.887 1.00 82.38 169 ASP A C 1
ATOM 1333 O O . ASP A 1 169 ? -9.172 13.623 0.898 1.00 82.38 169 ASP A O 1
ATOM 1337 N N . THR A 1 170 ? -8.888 12.244 2.644 1.00 78.31 170 THR A N 1
ATOM 1338 C CA . THR A 1 170 ? -7.487 11.965 2.325 1.00 78.31 170 THR A CA 1
ATOM 1339 C C . THR A 1 170 ? -7.426 11.154 1.034 1.00 78.31 170 THR A C 1
ATOM 1341 O O . THR A 1 170 ? -8.045 10.085 0.939 1.00 78.31 170 THR A O 1
ATOM 1344 N N . PRO A 1 171 ? -6.697 11.645 0.019 1.00 65.62 171 PRO A N 1
ATOM 1345 C CA . PRO A 1 171 ? -6.752 11.051 -1.294 1.00 65.62 171 PRO A CA 1
ATOM 1346 C C . PRO A 1 171 ? -5.897 9.785 -1.275 1.00 65.62 171 PRO A C 1
ATOM 1348 O O . PRO A 1 171 ? -4.682 9.859 -1.281 1.00 65.62 171 PRO A O 1
ATOM 1351 N N . GLY A 1 172 ? -6.559 8.632 -1.248 1.00 69.69 172 GLY A N 1
ATOM 1352 C CA . GLY A 1 172 ? -5.949 7.334 -1.514 1.00 69.69 172 GLY A CA 1
ATOM 1353 C C . GLY A 1 172 ? -5.416 6.551 -0.326 1.00 69.69 172 GLY A C 1
ATOM 1354 O O . GLY A 1 172 ? -5.097 7.088 0.728 1.00 69.69 172 GLY A O 1
ATOM 1355 N N . ARG A 1 173 ? -5.359 5.223 -0.487 1.00 70.31 173 ARG A N 1
ATOM 1356 C CA . ARG A 1 173 ? -5.065 4.291 0.618 1.00 70.31 173 ARG A CA 1
ATOM 1357 C C . ARG A 1 173 ? -3.638 4.435 1.153 1.00 70.31 173 ARG A C 1
ATOM 1359 O O . ARG A 1 173 ? -3.420 4.197 2.337 1.00 70.31 173 ARG A O 1
ATOM 1366 N N . PHE A 1 174 ? -2.681 4.813 0.304 1.00 70.50 174 PHE A N 1
ATOM 1367 C CA . PHE A 1 174 ? -1.283 4.979 0.704 1.00 70.50 174 PHE A CA 1
ATOM 1368 C C . PHE A 1 174 ? -1.085 6.256 1.530 1.00 70.50 174 PHE A C 1
ATOM 1370 O O . PHE A 1 174 ? -0.503 6.216 2.608 1.00 70.50 174 PHE A O 1
ATOM 1377 N N . GLU A 1 175 ? -1.644 7.374 1.086 1.00 72.94 175 GLU A N 1
ATOM 1378 C CA . GLU A 1 175 ? -1.613 8.651 1.794 1.00 72.94 175 GLU A CA 1
ATOM 1379 C C . GLU A 1 175 ? -2.385 8.560 3.114 1.00 72.94 175 GLU A C 1
ATOM 1381 O O . GLU A 1 175 ? -1.935 9.063 4.144 1.00 72.94 175 GLU A O 1
ATOM 1386 N N . GLN A 1 176 ? -3.524 7.859 3.105 1.00 78.56 176 GLN A N 1
ATOM 1387 C CA . GLN A 1 176 ? -4.266 7.515 4.315 1.00 78.56 176 GLN A CA 1
ATOM 1388 C C . GLN A 1 176 ? -3.403 6.717 5.297 1.00 78.56 176 GLN A C 1
ATOM 1390 O O . GLN A 1 176 ? -3.399 7.026 6.489 1.00 78.56 176 GLN A O 1
ATOM 1395 N N . LEU A 1 177 ? -2.649 5.724 4.812 1.00 77.50 177 LEU A N 1
ATOM 1396 C CA . LEU A 1 177 ? -1.722 4.956 5.641 1.00 77.50 177 LEU A CA 1
ATOM 1397 C C . LEU A 1 177 ? -0.620 5.824 6.226 1.00 77.50 177 LEU A C 1
ATOM 1399 O O . LEU A 1 177 ? -0.333 5.720 7.416 1.00 77.50 177 LEU A O 1
ATOM 1403 N N . GLU A 1 178 ? 0.027 6.637 5.394 1.00 76.62 178 GLU A N 1
ATOM 1404 C CA . GLU A 1 178 ? 1.136 7.486 5.814 1.00 76.62 178 GLU A CA 1
ATOM 1405 C C . GLU A 1 178 ? 0.671 8.435 6.924 1.00 76.62 178 GLU A C 1
ATOM 1407 O O . GLU A 1 178 ? 1.308 8.522 7.978 1.00 76.62 178 GLU A O 1
ATOM 1412 N N . GLN A 1 179 ? -0.482 9.084 6.733 1.00 86.38 179 GLN A N 1
ATOM 1413 C CA . GLN A 1 179 ? -1.076 9.972 7.729 1.00 86.38 179 GLN A CA 1
ATOM 1414 C C . GLN A 1 179 ? -1.478 9.224 9.004 1.00 86.38 179 GLN A C 1
ATOM 1416 O O . GLN A 1 179 ? -1.136 9.676 10.098 1.00 86.38 179 GLN A O 1
ATOM 1421 N N . ALA A 1 180 ? -2.149 8.073 8.884 1.00 88.56 180 ALA A N 1
ATOM 1422 C CA . ALA A 1 180 ? -2.548 7.259 10.030 1.00 88.56 180 ALA A CA 1
ATOM 1423 C C . ALA A 1 180 ? -1.335 6.785 10.840 1.00 88.56 180 ALA A C 1
ATOM 1425 O O . ALA A 1 180 ? -1.296 6.949 12.058 1.00 88.56 180 ALA A O 1
ATOM 1426 N N . THR A 1 181 ? -0.318 6.249 10.163 1.00 85.75 181 THR A N 1
ATOM 1427 C CA . THR A 1 181 ? 0.908 5.729 10.782 1.00 85.75 181 THR A CA 1
ATOM 1428 C C . THR A 1 181 ? 1.663 6.839 11.497 1.00 85.75 181 THR A C 1
ATOM 1430 O O . THR A 1 181 ? 2.041 6.672 12.658 1.00 85.75 181 THR A O 1
ATOM 1433 N N . ARG A 1 182 ? 1.840 7.995 10.840 1.00 86.44 182 ARG A N 1
ATOM 1434 C CA . ARG A 1 182 ? 2.497 9.163 11.440 1.00 86.44 182 ARG A CA 1
ATOM 1435 C C . ARG A 1 182 ? 1.742 9.628 12.681 1.00 86.44 182 ARG A C 1
ATOM 1437 O O . ARG A 1 182 ? 2.344 9.797 13.735 1.00 86.44 182 ARG A O 1
ATOM 1444 N N . TRP A 1 183 ? 0.422 9.758 12.584 1.00 91.94 183 TRP A N 1
ATOM 1445 C CA . TRP A 1 183 ? -0.405 10.233 13.690 1.00 91.94 183 TRP A CA 1
ATOM 1446 C C . TRP A 1 183 ? -0.413 9.278 14.891 1.00 91.94 183 TRP A C 1
ATOM 1448 O O . TRP A 1 183 ? -0.272 9.727 16.029 1.00 91.94 183 TRP A O 1
ATOM 1458 N N . ILE A 1 184 ? -0.529 7.967 14.654 1.00 89.38 184 ILE A N 1
ATOM 1459 C CA . ILE A 1 184 ? -0.451 6.933 15.699 1.00 89.38 184 ILE A CA 1
ATOM 1460 C C . ILE A 1 184 ? 0.912 6.977 16.397 1.00 89.38 184 ILE A C 1
ATOM 1462 O O . ILE A 1 184 ? 0.971 7.025 17.627 1.00 89.38 184 ILE A O 1
ATOM 1466 N N . THR A 1 185 ? 1.995 7.036 15.619 1.00 88.31 185 THR A N 1
ATOM 1467 C CA . THR A 1 185 ? 3.373 7.092 16.136 1.00 88.31 185 THR A CA 1
ATOM 1468 C C . THR A 1 185 ? 3.602 8.344 16.989 1.00 88.31 185 THR A C 1
ATOM 1470 O O . THR A 1 185 ? 4.128 8.264 18.104 1.00 88.31 185 THR A O 1
ATOM 1473 N N . ASP A 1 186 ? 3.149 9.508 16.516 1.00 91.06 186 ASP A N 1
ATOM 1474 C CA . ASP A 1 186 ? 3.246 10.769 17.255 1.00 91.06 186 ASP A CA 1
ATOM 1475 C C . ASP A 1 186 ? 2.471 10.708 18.578 1.00 91.06 186 ASP A C 1
ATOM 1477 O O . ASP A 1 186 ? 2.956 11.163 19.621 1.00 91.06 186 ASP A O 1
ATOM 1481 N N . ARG A 1 187 ? 1.265 10.125 18.564 1.00 92.44 187 ARG A N 1
ATOM 1482 C CA . ARG A 1 187 ? 0.434 9.957 19.765 1.00 92.44 187 ARG A CA 1
ATOM 1483 C C . ARG A 1 187 ? 1.059 8.992 20.766 1.00 92.44 187 ARG A C 1
ATOM 1485 O O . ARG A 1 187 ? 1.095 9.325 21.945 1.00 92.44 187 ARG A O 1
ATOM 1492 N N . GLN A 1 188 ? 1.605 7.865 20.319 1.00 89.75 188 GLN A N 1
ATOM 1493 C CA . GLN A 1 188 ? 2.307 6.910 21.187 1.00 89.75 188 GLN A CA 1
ATOM 1494 C C . GLN A 1 188 ? 3.545 7.512 21.839 1.00 89.75 188 GLN A C 1
ATOM 1496 O O . GLN A 1 188 ? 3.789 7.285 23.020 1.00 89.75 188 GLN A O 1
ATOM 1501 N N . THR A 1 189 ? 4.302 8.313 21.089 1.00 90.12 189 THR A N 1
ATOM 1502 C CA . THR A 1 189 ? 5.502 8.979 21.610 1.00 90.12 189 THR A CA 1
ATOM 1503 C C . THR A 1 189 ? 5.147 9.960 22.731 1.00 90.12 189 THR A C 1
ATOM 1505 O O . THR A 1 189 ? 5.874 10.078 23.714 1.00 90.12 189 THR A O 1
ATOM 1508 N N . ARG A 1 190 ? 4.007 10.653 22.612 1.00 91.56 190 ARG A N 1
ATOM 1509 C CA . ARG A 1 190 ? 3.515 11.603 23.627 1.00 91.56 190 ARG A CA 1
ATOM 1510 C C . ARG A 1 190 ? 2.780 10.924 24.780 1.00 91.56 190 ARG A C 1
ATOM 1512 O O . ARG A 1 190 ? 2.780 11.438 25.895 1.00 91.56 190 ARG A O 1
ATOM 1519 N N . THR A 1 191 ? 2.110 9.810 24.514 1.00 90.94 191 THR A N 1
ATOM 1520 C CA . THR A 1 191 ? 1.286 9.084 25.484 1.00 90.94 191 THR A CA 1
ATOM 1521 C C . THR A 1 191 ? 1.457 7.578 25.268 1.00 90.94 191 THR A C 1
ATOM 1523 O O . THR A 1 191 ? 0.658 6.954 24.566 1.00 90.94 191 THR A O 1
ATOM 1526 N N . PRO A 1 192 ? 2.508 6.975 25.854 1.00 89.31 192 PRO A N 1
ATOM 1527 C CA . PRO A 1 192 ? 2.752 5.543 25.735 1.00 89.31 192 PRO A CA 1
ATOM 1528 C C . PRO A 1 192 ? 1.563 4.719 26.241 1.00 89.31 192 PRO A C 1
ATOM 1530 O O . PRO A 1 192 ? 0.986 5.024 27.282 1.00 89.31 192 PRO A O 1
ATOM 1533 N N . GLY A 1 193 ? 1.196 3.668 25.504 1.00 87.62 193 GLY A N 1
ATOM 1534 C CA . GLY A 1 193 ? 0.067 2.795 25.848 1.00 87.62 193 GLY A CA 1
ATOM 1535 C C . GLY A 1 193 ? -1.318 3.338 25.478 1.00 87.62 193 GLY A C 1
ATOM 1536 O O . GLY A 1 193 ? -2.317 2.703 25.817 1.00 87.62 193 GLY A O 1
ATOM 1537 N N . VAL A 1 194 ? -1.399 4.479 24.778 1.00 92.56 194 VAL A N 1
ATOM 1538 C CA . VAL A 1 194 ? -2.659 4.962 24.195 1.00 92.56 194 VAL A CA 1
ATOM 1539 C C . VAL A 1 194 ? -3.272 3.894 23.283 1.00 92.56 194 VAL A C 1
ATOM 1541 O O . VAL A 1 194 ? -2.571 3.228 22.517 1.00 92.56 194 VAL A O 1
ATOM 1544 N N . ARG A 1 195 ? -4.593 3.733 23.385 1.00 92.94 195 ARG A N 1
ATOM 1545 C CA . ARG A 1 195 ? -5.366 2.812 22.555 1.00 92.94 195 ARG A CA 1
ATOM 1546 C C . ARG A 1 195 ? -6.047 3.567 21.432 1.00 92.94 195 ARG A C 1
ATOM 1548 O O . ARG A 1 195 ? -6.588 4.652 21.649 1.00 92.94 195 ARG A O 1
ATOM 1555 N N . PHE A 1 196 ? -6.039 2.964 20.254 1.00 93.50 196 PHE A N 1
ATOM 1556 C CA . PHE A 1 196 ? -6.692 3.509 19.079 1.00 93.50 196 PHE A CA 1
ATOM 1557 C C . PHE A 1 196 ? -7.872 2.638 18.663 1.00 93.50 196 PHE A C 1
ATOM 1559 O O . PHE A 1 196 ? -7.894 1.423 18.881 1.00 93.50 196 PHE A O 1
ATOM 1566 N N . GLN A 1 197 ? -8.840 3.277 18.021 1.00 93.56 197 GLN A N 1
ATOM 1567 C CA . GLN A 1 197 ? -9.857 2.612 17.223 1.00 93.56 197 GLN A CA 1
ATOM 1568 C C . GLN A 1 197 ? -9.698 3.064 15.775 1.00 93.56 197 GLN A C 1
ATOM 1570 O O . GLN A 1 197 ? -9.393 4.227 15.505 1.00 93.56 197 GLN A O 1
ATOM 1575 N N . VAL A 1 198 ? -9.871 2.140 14.838 1.00 93.06 198 VAL A N 1
ATOM 1576 C CA . VAL A 1 198 ? -9.700 2.396 13.409 1.00 93.06 198 VAL A CA 1
ATOM 1577 C C . VAL A 1 198 ? -10.934 1.935 12.679 1.00 93.06 198 VAL A C 1
ATOM 1579 O O . VAL A 1 198 ? -11.315 0.772 12.762 1.00 93.06 198 VAL A O 1
ATOM 1582 N N . ARG A 1 199 ? -11.528 2.847 11.915 1.00 93.31 199 ARG A N 1
ATOM 1583 C CA . ARG A 1 199 ? -12.667 2.555 11.055 1.00 93.31 199 ARG A CA 1
ATOM 1584 C C . ARG A 1 199 ? -12.259 2.665 9.599 1.00 93.31 199 ARG A C 1
ATOM 1586 O O . ARG A 1 199 ? -11.611 3.633 9.200 1.00 93.31 199 ARG A O 1
ATOM 1593 N N . GLY A 1 200 ? -12.692 1.702 8.801 1.00 91.38 200 GLY A N 1
ATOM 1594 C CA . GLY A 1 200 ? -12.462 1.673 7.366 1.00 91.38 200 GLY A CA 1
ATOM 1595 C C . GLY A 1 200 ? -13.568 0.957 6.603 1.00 91.38 200 GLY A C 1
ATOM 1596 O O . GLY A 1 200 ? -14.566 0.518 7.176 1.00 91.38 200 GLY A O 1
ATOM 1597 N N . VAL A 1 201 ? -13.391 0.849 5.290 1.00 89.12 201 VAL A N 1
ATOM 1598 C CA . VAL A 1 201 ? -14.291 0.124 4.385 1.00 89.12 201 VAL A CA 1
ATOM 1599 C C . VAL A 1 201 ? -13.467 -0.753 3.458 1.00 89.12 201 VAL A C 1
ATOM 1601 O O . VAL A 1 201 ? -12.526 -0.291 2.818 1.00 89.12 201 VAL A O 1
ATOM 1604 N N . LEU A 1 202 ? -13.819 -2.031 3.394 1.00 84.69 202 LEU A N 1
ATOM 1605 C CA . LEU A 1 202 ? -13.212 -3.017 2.521 1.00 84.69 202 LEU A CA 1
ATOM 1606 C C . LEU A 1 202 ? -13.733 -2.838 1.095 1.00 84.69 202 LEU A C 1
ATOM 1608 O O . LEU A 1 202 ? -14.858 -3.233 0.754 1.00 84.69 202 LEU A O 1
ATOM 1612 N N . GLU A 1 203 ? -12.873 -2.265 0.265 1.00 79.00 203 GLU A N 1
ATOM 1613 C CA . GLU A 1 203 ? -13.164 -1.941 -1.122 1.00 79.00 203 GLU A CA 1
ATOM 1614 C C . GLU A 1 203 ? -13.094 -3.212 -2.005 1.00 79.00 203 GLU A C 1
ATOM 1616 O O . GLU A 1 203 ? -12.363 -4.183 -1.713 1.00 79.00 203 GLU A O 1
ATOM 1621 N N . PRO A 1 204 ? -13.876 -3.267 -3.097 1.00 70.69 204 PRO A N 1
ATOM 1622 C CA . PRO A 1 204 ? -13.776 -4.336 -4.080 1.00 70.69 204 PRO A CA 1
ATOM 1623 C C . PRO A 1 204 ? -12.426 -4.279 -4.809 1.00 70.69 204 PRO A C 1
ATOM 1625 O O . PRO A 1 204 ? -11.910 -3.203 -5.095 1.00 70.69 204 PRO A O 1
ATOM 1628 N N . TYR A 1 205 ? -11.882 -5.443 -5.183 1.00 63.66 205 TYR A N 1
ATOM 1629 C CA . TYR A 1 205 ? -10.778 -5.468 -6.149 1.00 63.66 205 TYR A CA 1
ATOM 1630 C C . TYR A 1 205 ? -11.320 -4.998 -7.497 1.00 63.66 205 TYR A C 1
ATOM 1632 O O . TYR A 1 205 ? -12.217 -5.632 -8.053 1.00 63.66 205 TYR A O 1
ATOM 1640 N N . THR A 1 206 ? -10.789 -3.901 -8.032 1.00 54.09 206 THR A N 1
ATOM 1641 C CA . THR A 1 206 ? -11.094 -3.477 -9.404 1.00 54.09 206 THR A CA 1
ATOM 1642 C C . THR A 1 206 ? -9.806 -3.429 -10.205 1.00 54.09 206 THR A C 1
ATOM 1644 O O . THR A 1 206 ? -9.026 -2.517 -10.018 1.00 54.09 206 THR A O 1
ATOM 1647 N N . SER A 1 207 ? -9.560 -4.407 -11.080 1.00 45.94 207 SER A N 1
ATOM 1648 C CA . SER A 1 207 ? -8.397 -4.389 -11.978 1.00 45.94 207 SER A CA 1
ATOM 1649 C C . SER A 1 207 ? -8.801 -4.065 -13.430 1.00 45.94 207 SER A C 1
ATOM 1651 O O . SER A 1 207 ? -9.822 -4.593 -13.878 1.00 45.94 207 SER A O 1
ATOM 1653 N N . PRO A 1 208 ? -8.023 -3.254 -14.180 1.00 50.34 208 PRO A N 1
ATOM 1654 C CA . PRO A 1 208 ? -6.944 -2.409 -13.669 1.00 50.34 208 PRO A CA 1
ATOM 1655 C C . PRO A 1 208 ? -7.530 -1.365 -12.718 1.00 50.34 208 PRO A C 1
ATOM 1657 O O . PRO A 1 208 ? -8.568 -0.772 -13.021 1.00 50.34 208 PRO A O 1
ATOM 1660 N N . LEU A 1 209 ? -6.874 -1.133 -11.575 1.00 42.50 209 LEU A N 1
ATOM 1661 C CA . LEU A 1 209 ? -7.229 -0.001 -10.721 1.00 42.50 209 LEU A CA 1
AT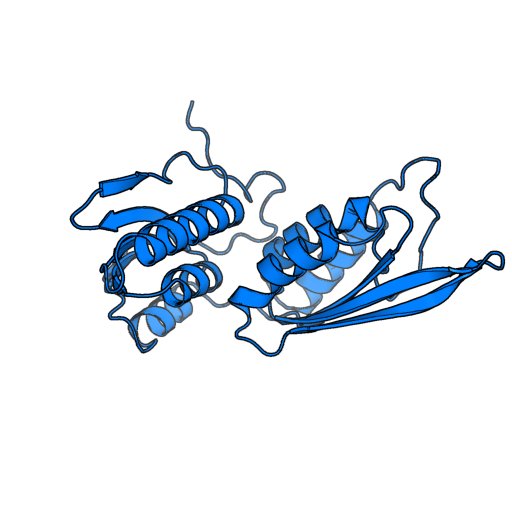OM 1662 C C . LEU A 1 209 ? -6.978 1.239 -11.587 1.00 42.50 209 LEU A C 1
ATOM 1664 O O . LEU A 1 209 ? -5.848 1.417 -12.050 1.00 42.50 209 LEU A O 1
ATOM 1668 N N . PRO A 1 210 ? -7.999 2.048 -11.931 1.00 42.22 210 PRO A N 1
ATOM 1669 C CA . PRO A 1 210 ? -7.784 3.151 -12.854 1.00 42.22 210 PRO A CA 1
ATOM 1670 C C . PRO A 1 210 ? -6.712 4.074 -12.286 1.00 42.22 210 PRO A C 1
ATOM 1672 O O . PRO A 1 210 ? -6.684 4.285 -11.079 1.00 42.22 210 PRO A O 1
ATOM 1675 N N . ARG A 1 211 ? -5.874 4.661 -13.148 1.00 40.38 211 ARG A N 1
ATOM 1676 C CA . ARG A 1 211 ? -4.733 5.531 -12.780 1.00 40.38 211 ARG A CA 1
ATOM 1677 C C . ARG A 1 211 ? -5.042 6.611 -11.738 1.00 40.38 211 ARG A C 1
ATOM 1679 O O . ARG A 1 211 ? -4.144 7.128 -11.097 1.00 40.38 211 ARG A O 1
ATOM 1686 N N . LYS A 1 212 ? -6.318 6.985 -11.598 1.00 37.84 212 LYS A N 1
ATOM 1687 C CA . LYS A 1 212 ? -6.791 7.937 -10.593 1.00 37.84 212 LYS A CA 1
ATOM 1688 C C . LYS A 1 212 ? -7.319 7.281 -9.319 1.00 37.84 212 LYS A C 1
ATOM 1690 O O . LYS A 1 212 ? -7.256 7.955 -8.317 1.00 37.84 212 LYS A O 1
ATOM 1695 N N . ARG A 1 213 ? -7.781 6.017 -9.327 1.00 37.44 213 ARG A N 1
ATOM 1696 C CA . ARG A 1 213 ? -8.432 5.311 -8.195 1.00 37.44 213 ARG A CA 1
ATOM 1697 C C . ARG A 1 213 ? -7.538 4.726 -7.120 1.00 37.44 213 ARG A C 1
ATOM 1699 O O . ARG A 1 213 ? -8.013 4.095 -6.182 1.00 37.44 213 ARG A O 1
ATOM 1706 N N . TRP A 1 214 ? -6.270 5.043 -7.232 1.00 39.31 214 TRP A N 1
ATOM 1707 C CA . TRP A 1 214 ? -5.343 5.142 -6.119 1.00 39.31 214 TRP A CA 1
ATOM 1708 C C . TRP A 1 214 ? -5.851 6.111 -5.076 1.00 39.31 214 TRP A C 1
ATOM 1710 O O . TRP A 1 214 ? -5.805 5.801 -3.893 1.00 39.31 214 TRP A O 1
ATOM 1720 N N . LEU A 1 215 ? -6.469 7.185 -5.572 1.00 36.59 215 LEU A N 1
ATOM 1721 C CA . LEU A 1 215 ? -7.240 8.204 -4.888 1.00 36.59 215 LEU A CA 1
ATOM 1722 C C . LEU A 1 215 ? -8.716 8.020 -5.303 1.00 36.59 215 LEU A C 1
ATOM 1724 O O . LEU A 1 215 ? -9.034 8.187 -6.472 1.00 36.59 215 LEU A O 1
ATOM 1728 N N . LEU A 1 216 ? -9.686 7.712 -4.442 1.00 30.45 216 LEU A N 1
ATOM 1729 C CA . LEU A 1 216 ? -11.085 7.951 -4.855 1.00 30.45 216 LEU A CA 1
ATOM 1730 C C . LEU A 1 216 ? -12.054 8.168 -3.695 1.00 30.45 216 LEU A C 1
ATOM 1732 O O . LEU A 1 216 ? -11.996 7.397 -2.740 1.00 30.45 216 LEU A O 1
ATOM 1736 N N . PRO A 1 217 ? -13.078 9.035 -3.851 1.00 30.23 217 PRO A N 1
ATOM 1737 C CA . PRO A 1 217 ? -13.253 10.153 -4.794 1.00 30.23 217 PRO A CA 1
ATOM 1738 C C . PRO A 1 217 ? -13.145 11.523 -4.090 1.00 30.23 217 PRO A C 1
ATOM 1740 O O . PRO A 1 217 ? -13.474 11.636 -2.916 1.00 30.23 217 PRO A O 1
ATOM 1743 N N . VAL A 1 218 ? -12.818 12.585 -4.840 1.00 35.03 218 VAL A N 1
ATOM 1744 C CA . VAL A 1 218 ? -13.429 13.904 -4.579 1.00 35.03 218 VAL A CA 1
ATOM 1745 C C . VAL A 1 218 ? -14.870 13.793 -5.070 1.00 35.03 218 VAL A C 1
ATOM 1747 O O . VAL A 1 218 ? -15.084 13.472 -6.243 1.00 35.03 218 VAL A O 1
ATOM 1750 N N . LEU A 1 219 ? -15.857 13.996 -4.195 1.00 25.14 219 LEU A N 1
ATOM 1751 C CA . LEU A 1 219 ? -17.255 14.080 -4.618 1.00 25.14 219 LEU A CA 1
ATOM 1752 C C . LEU A 1 219 ? -17.722 15.539 -4.667 1.00 25.14 219 LEU A C 1
ATOM 1754 O O . LEU A 1 219 ? -17.980 16.146 -3.634 1.00 25.14 219 LEU A O 1
ATOM 1758 N N . ARG A 1 220 ? -17.934 15.963 -5.923 1.00 33.16 220 ARG A N 1
ATOM 1759 C CA . ARG A 1 220 ? -18.466 17.222 -6.478 1.00 33.16 220 ARG A CA 1
ATOM 1760 C C . ARG A 1 220 ? -17.479 18.370 -6.636 1.00 33.16 220 ARG A C 1
ATOM 1762 O O . ARG A 1 220 ? -17.111 19.002 -5.631 1.00 33.16 220 ARG A O 1
#

pLDDT: mean 74.79, std 15.54, range [25.14, 95.5]

Sequence (220 aa):
MDAASKDRLLLQEFEALPLRADTPAWVEPELIVPVPQAPAFLCRLAELDIGLLTGVEVLERQPDQTPLMIGQYTFTQDRTLCLSAALDFVKRQSTDHCLLFSYHVLDDVPRGVRINLLRNKPPYDAQVADDGQVDLRDITDVKPVLDLIWFHTRLLHVTTDGGALDLTDTPGRFEQLEQATRWITDRQTRTPGVRFQVRGVLEPYTSPLPRKRWLLPVLR